Protein AF-A0A831NLT8-F1 (afdb_monomer_lite)

Foldseek 3Di:
DDPPCPVDDFPLNVLLVVLVVVDADAADPDPDAPDDVRCCVRPPVLLCPLVVQVVQQVVQVVVLVPDLLHEAEDEDPDDDPPVVLVLQLAQAWDADPSRHIYGYFHQQQCVSVSSCSNVNHHDHSVSNSSQVVQQARLGAGDGDPVSCVVHSHRHDPSSDGQNHPVRDGDDDPDDPQACDPHGHRVCVVDPDPDSDD

Secondary structure (DSSP, 8-state):
------S---HHHHHHHHHHHH--------S--SSHHHHIIIIIGGGGS-HHHHHHHHHHHHHHTT-TT-EEEEE------GGGGGGG-BT--EE-TTS-EEEEE-GGGGHHHHHHHHTT----HHHHHHHHHSTT--------TTHHHH-SS---GGG---SSTT------SS-TTSSBTTTB-HHHHSPPP----

pLDDT: mean 78.09, std 14.2, range [30.17, 98.12]

Structure (mmCIF, N/CA/C/O backbone):
data_AF-A0A831NLT8-F1
#
_entry.id   AF-A0A831NLT8-F1
#
loop_
_atom_site.group_PDB
_atom_site.id
_atom_site.type_symbol
_atom_site.label_atom_id
_atom_site.label_alt_id
_atom_site.label_comp_id
_atom_site.label_asym_id
_atom_site.label_entity_id
_atom_site.label_seq_id
_atom_site.pdbx_PDB_ins_code
_atom_site.Cartn_x
_atom_site.Cartn_y
_atom_site.Cartn_z
_atom_site.occupancy
_atom_site.B_iso_or_equiv
_atom_site.auth_seq_id
_atom_site.auth_comp_id
_atom_site.auth_asym_id
_atom_site.auth_atom_id
_atom_site.pdbx_PDB_model_num
ATOM 1 N N . MET A 1 1 ? 3.413 28.463 3.286 1.00 38.12 1 MET A N 1
ATOM 2 C CA . MET A 1 1 ? 2.193 27.628 3.176 1.00 38.12 1 MET A CA 1
ATOM 3 C C . MET A 1 1 ? 1.822 27.180 4.578 1.00 38.12 1 MET A C 1
ATOM 5 O O . MET A 1 1 ? 2.697 26.686 5.273 1.00 38.12 1 MET A O 1
ATOM 9 N N . LYS A 1 2 ? 0.597 27.465 5.040 1.00 30.17 2 LYS A N 1
ATOM 10 C CA . LYS A 1 2 ? 0.184 27.202 6.427 1.00 30.17 2 LYS A CA 1
ATOM 11 C C . LYS A 1 2 ? 0.236 25.697 6.700 1.00 30.17 2 LYS A C 1
ATOM 13 O O . LYS A 1 2 ? -0.477 24.942 6.043 1.00 30.17 2 LYS A O 1
ATOM 18 N N . ASN A 1 3 ? 1.083 25.305 7.651 1.00 37.00 3 ASN A N 1
ATOM 19 C CA . ASN A 1 3 ? 1.134 23.973 8.239 1.00 37.00 3 ASN A CA 1
ATOM 20 C C . ASN A 1 3 ? -0.270 23.616 8.731 1.00 37.00 3 ASN A C 1
ATOM 22 O O . ASN A 1 3 ? -0.701 24.073 9.788 1.00 37.00 3 ASN A O 1
ATOM 26 N N . GLN A 1 4 ? -1.009 22.834 7.945 1.00 40.28 4 GLN A N 1
ATOM 27 C CA . GLN A 1 4 ? -2.134 22.097 8.494 1.00 40.28 4 GLN A CA 1
ATOM 28 C C . GLN A 1 4 ? -1.512 21.105 9.465 1.00 40.28 4 GLN A C 1
ATOM 30 O O . GLN A 1 4 ? -0.822 20.179 9.044 1.00 40.28 4 GLN A O 1
ATOM 35 N N . HIS A 1 5 ? -1.677 21.379 10.757 1.00 39.88 5 HIS A N 1
ATOM 36 C CA . HIS A 1 5 ? -1.279 20.492 11.835 1.00 39.88 5 HIS A CA 1
ATOM 37 C C . HIS A 1 5 ? -1.992 19.160 11.588 1.00 39.88 5 HIS A C 1
ATOM 39 O O . HIS A 1 5 ? -3.195 19.034 11.810 1.00 39.88 5 HIS A O 1
ATOM 45 N N . ILE A 1 6 ? -1.272 18.195 11.020 1.00 48.38 6 ILE A N 1
ATOM 46 C CA . ILE A 1 6 ? -1.723 16.812 10.977 1.00 48.38 6 ILE A CA 1
ATOM 47 C C . ILE A 1 6 ? -1.624 16.363 12.440 1.00 48.38 6 ILE A C 1
ATOM 49 O O . ILE A 1 6 ? -0.511 16.345 12.964 1.00 48.38 6 ILE A O 1
ATOM 53 N N . PRO A 1 7 ? -2.741 16.115 13.148 1.00 49.31 7 PRO A N 1
ATOM 54 C CA . PRO A 1 7 ? -2.708 16.006 14.607 1.00 49.31 7 PRO A CA 1
ATOM 55 C C . PRO A 1 7 ? -1.957 14.760 15.104 1.00 49.31 7 PRO A C 1
ATOM 57 O O . PRO A 1 7 ? -1.556 14.727 16.259 1.00 49.31 7 PRO A O 1
ATOM 60 N N . TYR A 1 8 ? -1.739 13.767 14.232 1.00 56.06 8 TYR A N 1
ATOM 61 C CA . TYR A 1 8 ? -1.002 12.534 14.514 1.00 56.06 8 TYR A CA 1
ATOM 62 C C . TYR A 1 8 ? -0.254 12.091 13.250 1.00 56.06 8 TYR A C 1
ATOM 64 O O . TYR A 1 8 ? -0.889 11.782 12.241 1.00 56.06 8 TYR A O 1
ATOM 72 N N . SER A 1 9 ? 1.080 12.100 13.263 1.00 68.06 9 SER A N 1
ATOM 73 C CA . SER A 1 9 ? 1.884 11.494 12.193 1.00 68.06 9 SER A CA 1
ATOM 74 C C . SER A 1 9 ? 2.311 10.104 12.643 1.00 68.06 9 SER A C 1
ATOM 76 O O . SER A 1 9 ? 2.836 9.983 13.743 1.00 68.06 9 SER A O 1
ATOM 78 N N . SER A 1 10 ? 2.066 9.071 11.833 1.00 85.44 10 SER A N 1
ATOM 79 C CA . SER A 1 10 ? 2.685 7.763 12.052 1.00 85.44 10 SER A CA 1
ATOM 80 C C . SER A 1 10 ? 4.089 7.716 11.458 1.00 85.44 10 SER A C 1
ATOM 82 O O . SER A 1 10 ? 4.398 8.455 10.518 1.00 85.44 10 SER A O 1
ATOM 84 N N . ALA A 1 11 ? 4.912 6.770 11.917 1.00 90.19 11 ALA A N 1
ATOM 85 C CA . ALA A 1 11 ? 6.243 6.540 11.350 1.00 90.19 11 ALA A CA 1
ATOM 86 C C . ALA A 1 11 ? 6.205 6.368 9.816 1.00 90.19 11 ALA A C 1
ATOM 88 O O . ALA A 1 11 ? 7.050 6.895 9.093 1.00 90.19 11 ALA A O 1
ATOM 89 N N . ILE A 1 12 ? 5.180 5.686 9.295 1.00 91.00 12 ILE A N 1
ATOM 90 C CA . ILE A 1 12 ? 4.975 5.500 7.850 1.00 91.00 12 ILE A CA 1
ATOM 91 C C . ILE A 1 12 ? 4.687 6.832 7.140 1.00 91.00 12 ILE A C 1
ATOM 93 O O . ILE A 1 12 ? 5.238 7.075 6.063 1.00 91.00 12 ILE A O 1
ATOM 97 N N . ASN A 1 13 ? 3.868 7.712 7.730 1.00 88.12 13 ASN A N 1
ATOM 98 C CA . ASN A 1 13 ? 3.625 9.045 7.169 1.00 88.12 13 ASN A CA 1
ATOM 99 C C . ASN A 1 13 ? 4.940 9.832 7.067 1.00 88.12 13 ASN A C 1
ATOM 101 O O . ASN A 1 13 ? 5.224 10.408 6.015 1.00 88.12 13 ASN A O 1
ATOM 105 N N . ASP A 1 14 ? 5.763 9.808 8.116 1.00 87.94 14 ASP A N 1
ATOM 106 C CA . ASP A 1 14 ? 7.047 10.515 8.149 1.00 87.94 14 ASP A CA 1
ATOM 107 C C . ASP A 1 14 ? 8.016 10.001 7.078 1.00 87.94 14 ASP A C 1
ATOM 109 O O . ASP A 1 14 ? 8.629 10.797 6.361 1.00 87.94 14 ASP A O 1
ATOM 113 N N . MET A 1 15 ? 8.107 8.678 6.896 1.00 90.00 15 MET A N 1
ATOM 114 C CA . MET A 1 15 ? 8.920 8.081 5.830 1.00 90.00 15 MET A CA 1
ATOM 115 C C . MET A 1 15 ? 8.438 8.503 4.438 1.00 90.00 15 MET A C 1
ATOM 117 O O . MET A 1 15 ? 9.252 8.827 3.572 1.00 90.00 15 MET A O 1
ATOM 121 N N . ILE A 1 16 ? 7.122 8.532 4.213 1.00 86.88 16 ILE A N 1
ATOM 122 C CA . ILE A 1 16 ? 6.543 8.982 2.944 1.00 86.88 16 ILE A CA 1
ATOM 123 C C . ILE A 1 16 ? 6.876 10.457 2.690 1.00 86.88 16 ILE A C 1
ATOM 125 O O . ILE A 1 16 ? 7.271 10.820 1.579 1.00 86.88 16 ILE A O 1
ATOM 129 N N . PHE A 1 17 ? 6.757 11.318 3.701 1.00 85.56 17 PHE A N 1
ATOM 130 C CA . PHE A 1 17 ? 7.105 12.731 3.562 1.00 85.56 17 PHE A CA 1
ATOM 131 C C . PHE A 1 17 ? 8.604 12.945 3.305 1.00 85.56 17 PHE A C 1
ATOM 133 O O . PHE A 1 17 ? 8.947 13.791 2.477 1.00 85.56 17 PHE A O 1
ATOM 140 N N . ASP A 1 18 ? 9.488 12.176 3.951 1.00 86.44 18 ASP A N 1
ATOM 141 C CA . ASP A 1 18 ? 10.936 12.175 3.680 1.00 86.44 18 ASP A CA 1
ATOM 142 C C . ASP A 1 18 ? 11.226 11.837 2.210 1.00 86.44 18 ASP A C 1
ATOM 144 O O . ASP A 1 18 ? 11.939 12.575 1.528 1.00 86.44 18 ASP A O 1
ATOM 148 N N . ILE A 1 19 ? 10.599 10.781 1.683 1.00 84.62 19 ILE A N 1
ATOM 149 C CA . ILE A 1 19 ? 10.727 10.388 0.272 1.00 84.62 19 ILE A CA 1
ATOM 150 C C . ILE A 1 19 ? 10.297 11.525 -0.656 1.00 84.62 19 ILE A C 1
ATOM 152 O O . ILE A 1 19 ? 11.022 11.882 -1.583 1.00 84.62 19 ILE A O 1
ATOM 156 N N . LYS A 1 20 ? 9.146 12.152 -0.390 1.00 80.94 20 LYS A N 1
ATOM 157 C CA . LYS A 1 20 ? 8.650 13.252 -1.228 1.00 80.94 20 LYS A CA 1
ATOM 158 C C . LYS A 1 20 ? 9.576 14.469 -1.228 1.00 80.94 20 LYS A C 1
ATOM 160 O O . LYS A 1 20 ? 9.676 15.129 -2.258 1.00 80.94 20 LYS A O 1
ATOM 165 N N . LYS A 1 21 ? 10.259 14.762 -0.114 1.00 83.25 21 LYS A N 1
ATOM 166 C CA . LYS A 1 21 ? 11.251 15.851 -0.037 1.00 83.25 21 LYS A CA 1
ATOM 167 C C . LYS A 1 21 ? 12.497 15.571 -0.881 1.00 83.25 21 LYS A C 1
ATOM 169 O O . LYS A 1 21 ? 13.081 16.511 -1.406 1.00 83.25 21 LYS A O 1
ATOM 174 N N . LYS A 1 22 ? 12.897 14.304 -1.011 1.00 76.12 22 LYS A N 1
ATOM 175 C CA . LYS A 1 22 ? 14.104 13.886 -1.745 1.00 76.12 22 LYS A CA 1
ATOM 176 C C . LYS A 1 22 ? 13.937 13.861 -3.269 1.00 76.12 22 LYS A C 1
ATOM 178 O O . LYS A 1 22 ? 14.939 13.781 -3.971 1.00 76.12 22 LYS A O 1
ATOM 183 N N . GLY A 1 23 ? 12.710 13.976 -3.781 1.00 65.94 23 GLY A N 1
ATOM 184 C CA . GLY A 1 23 ? 12.420 13.895 -5.217 1.00 65.94 23 GLY A CA 1
ATOM 185 C C . GLY A 1 23 ? 12.197 12.459 -5.703 1.00 65.94 23 GLY A C 1
ATOM 186 O O . GLY A 1 23 ? 12.384 11.513 -4.947 1.00 65.94 23 GLY A O 1
ATOM 187 N N . VAL A 1 24 ? 11.720 12.321 -6.944 1.00 64.31 24 VAL A N 1
ATOM 188 C CA . VAL A 1 24 ? 11.167 11.095 -7.558 1.00 64.31 24 VAL A CA 1
ATOM 189 C C . VAL A 1 24 ? 12.222 9.988 -7.734 1.00 64.31 24 VAL A C 1
ATOM 191 O O . VAL A 1 24 ? 13.405 10.262 -7.924 1.00 64.31 24 VAL A O 1
ATOM 194 N N . VAL A 1 25 ? 11.789 8.721 -7.686 1.00 63.31 25 VAL A N 1
ATOM 195 C CA . VAL A 1 25 ? 12.626 7.550 -8.002 1.00 63.31 25 VAL A CA 1
ATOM 196 C C . VAL A 1 25 ? 13.064 7.644 -9.469 1.00 63.31 25 VAL A C 1
ATOM 198 O O . VAL A 1 25 ? 12.244 7.631 -10.375 1.00 63.31 25 VAL A O 1
ATOM 201 N N . SER A 1 26 ? 14.357 7.709 -9.745 1.00 60.56 26 SER A N 1
ATOM 202 C CA . SER A 1 26 ? 14.895 8.011 -11.082 1.00 60.56 26 SER A CA 1
ATOM 20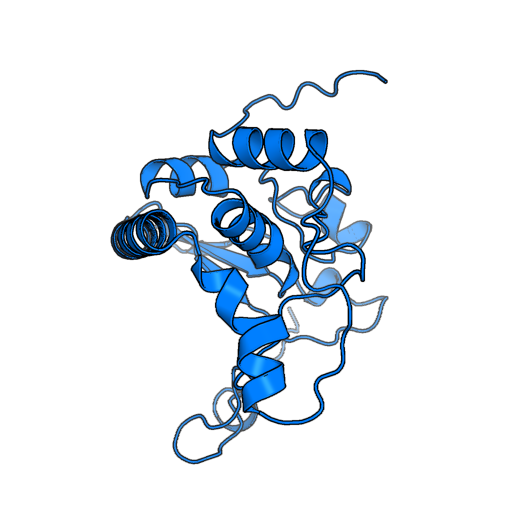3 C C . SER A 1 26 ? 14.878 6.843 -12.091 1.00 60.56 26 SER A C 1
ATOM 205 O O . SER A 1 26 ? 15.507 6.923 -13.151 1.00 60.56 26 SER A O 1
ATOM 207 N N . PHE A 1 27 ? 14.170 5.746 -11.792 1.00 66.31 27 PHE A N 1
ATOM 208 C CA . PHE A 1 27 ? 14.154 4.527 -12.607 1.00 66.31 27 PHE A CA 1
ATOM 209 C C . PHE A 1 27 ? 12.771 3.862 -12.640 1.00 66.31 27 PHE A C 1
ATOM 211 O O . PHE A 1 27 ? 12.067 3.877 -11.631 1.00 66.31 27 PHE A O 1
ATOM 218 N N . PRO A 1 28 ? 12.384 3.226 -13.762 1.00 66.31 28 PRO A N 1
ATOM 219 C CA . PRO A 1 28 ? 13.076 3.138 -15.056 1.00 66.31 28 PRO A CA 1
ATOM 220 C C . PRO A 1 28 ? 12.850 4.381 -15.941 1.00 66.31 28 PRO A C 1
ATOM 222 O O . PRO A 1 28 ? 11.814 5.036 -15.865 1.00 66.31 28 PRO A O 1
ATOM 225 N N . LYS A 1 29 ? 13.817 4.693 -16.817 1.00 65.06 29 LYS A N 1
ATOM 226 C CA . LYS A 1 29 ? 13.779 5.883 -17.695 1.00 65.06 29 LYS A CA 1
ATOM 227 C C . LYS A 1 29 ? 12.932 5.714 -18.968 1.00 65.06 29 LYS A C 1
ATOM 229 O O . LYS A 1 29 ? 12.603 6.714 -19.598 1.00 65.06 29 LYS A O 1
ATOM 234 N N . LYS A 1 30 ? 12.617 4.479 -19.388 1.00 69.25 30 LYS A N 1
ATOM 235 C CA . LYS A 1 30 ? 11.855 4.173 -20.618 1.00 69.25 30 LYS A CA 1
ATOM 236 C C . LYS A 1 30 ? 10.922 2.980 -20.429 1.00 69.25 30 LYS A C 1
ATOM 238 O O . LYS A 1 30 ? 11.312 1.998 -19.813 1.00 69.25 30 LYS A O 1
ATOM 243 N N . GLY A 1 31 ? 9.703 3.091 -20.971 1.00 69.56 31 GLY A N 1
ATOM 244 C CA . GLY A 1 31 ? 8.580 2.133 -20.858 1.00 69.56 31 GLY A CA 1
ATOM 245 C C . GLY A 1 31 ? 8.569 0.998 -21.847 1.00 69.56 31 GLY A C 1
ATOM 246 O O . GLY A 1 31 ? 7.529 0.384 -22.059 1.00 69.56 31 GLY A O 1
ATOM 247 N N . LEU A 1 32 ? 9.709 0.751 -22.469 1.00 72.94 32 LEU A N 1
ATOM 248 C CA . LEU A 1 32 ? 9.839 -0.160 -23.582 1.00 72.94 32 LEU A CA 1
ATOM 249 C C . LEU A 1 32 ? 11.027 -1.071 -23.313 1.00 72.94 32 LEU A C 1
ATOM 251 O O . LEU A 1 32 ? 12.058 -0.607 -22.831 1.00 72.94 32 LEU A O 1
ATOM 255 N N . ALA A 1 33 ? 10.862 -2.343 -23.647 1.00 83.00 33 ALA A N 1
ATOM 256 C CA . ALA A 1 33 ? 11.941 -3.309 -23.687 1.00 83.00 33 ALA A CA 1
ATOM 257 C C . ALA A 1 33 ? 11.826 -4.116 -24.978 1.00 83.00 33 ALA A C 1
ATOM 259 O O . ALA A 1 33 ? 10.720 -4.403 -25.438 1.00 83.00 33 ALA A O 1
ATOM 260 N N . GLU A 1 34 ? 12.965 -4.474 -25.555 1.00 89.50 34 GLU A N 1
ATOM 261 C CA . GLU A 1 34 ? 13.033 -5.160 -26.851 1.00 89.50 34 GLU A CA 1
ATOM 262 C C . GLU A 1 34 ? 12.656 -6.642 -26.741 1.00 89.50 34 GLU A C 1
ATOM 264 O O . GLU A 1 34 ? 12.164 -7.250 -27.689 1.00 89.50 34 GLU A O 1
ATOM 269 N N . ASN A 1 35 ? 12.891 -7.240 -25.572 1.00 87.06 35 ASN A N 1
ATOM 270 C CA . ASN A 1 35 ? 12.625 -8.645 -25.287 1.00 87.06 35 ASN A CA 1
ATOM 271 C C . ASN A 1 35 ? 12.472 -8.883 -23.772 1.00 87.06 35 ASN A C 1
ATOM 273 O O . ASN A 1 35 ? 12.597 -7.967 -22.960 1.00 87.06 35 ASN A O 1
ATOM 277 N N . ALA A 1 36 ? 12.200 -10.129 -23.373 1.00 86.69 36 ALA A N 1
ATOM 278 C CA . ALA A 1 36 ? 11.969 -10.482 -21.971 1.00 86.69 36 ALA A CA 1
ATOM 279 C C . ALA A 1 36 ? 13.196 -10.253 -21.066 1.00 86.69 36 ALA A C 1
ATOM 281 O O . ALA A 1 36 ? 13.045 -9.784 -19.938 1.00 86.69 36 ALA A O 1
ATOM 282 N N . THR A 1 37 ? 14.404 -10.558 -21.551 1.00 89.06 37 THR A N 1
ATOM 283 C CA . THR A 1 37 ? 15.657 -10.331 -20.808 1.00 89.06 37 THR A CA 1
ATOM 284 C C . THR A 1 37 ? 15.876 -8.844 -20.572 1.00 89.06 37 THR A C 1
ATOM 286 O O . THR A 1 37 ? 16.211 -8.419 -19.465 1.00 89.06 37 THR A O 1
ATOM 289 N N . ASP A 1 38 ? 15.640 -8.051 -21.609 1.00 87.25 38 ASP A N 1
ATOM 290 C CA . ASP A 1 38 ? 15.729 -6.603 -21.559 1.00 87.25 38 ASP A CA 1
ATOM 291 C C . ASP A 1 38 ? 14.701 -6.010 -20.582 1.00 87.25 38 ASP A C 1
ATOM 293 O O . ASP A 1 38 ? 15.051 -5.243 -19.684 1.00 87.25 38 ASP A O 1
ATOM 297 N N . PHE A 1 39 ? 13.451 -6.480 -20.647 1.00 85.25 39 PHE A N 1
ATOM 298 C CA . PHE A 1 39 ? 12.393 -6.094 -19.713 1.00 85.25 39 PHE A CA 1
ATOM 299 C C . PHE A 1 39 ? 12.767 -6.420 -18.266 1.00 85.25 39 PHE A C 1
ATOM 301 O O . PHE A 1 39 ? 12.617 -5.582 -17.374 1.00 85.25 39 PHE A O 1
ATOM 308 N N . PHE A 1 40 ? 13.301 -7.617 -18.015 1.00 85.81 40 PHE A N 1
ATOM 309 C CA . PHE A 1 40 ? 13.750 -7.992 -16.681 1.00 85.81 40 PHE A CA 1
ATOM 310 C C . PHE A 1 40 ? 14.849 -7.053 -16.175 1.00 85.81 40 PHE A C 1
ATOM 312 O O . PHE A 1 40 ? 14.735 -6.515 -15.074 1.00 85.81 40 PHE A O 1
ATOM 319 N N . ASN A 1 41 ? 15.892 -6.820 -16.972 1.00 85.62 41 ASN A N 1
ATOM 320 C CA . ASN A 1 41 ? 17.035 -6.013 -16.555 1.00 85.62 41 ASN A CA 1
ATOM 321 C C . ASN A 1 41 ? 16.673 -4.537 -16.353 1.00 85.62 41 ASN A C 1
ATOM 323 O O . ASN A 1 41 ? 17.085 -3.952 -15.350 1.00 85.62 41 ASN A O 1
ATOM 327 N N . GLN A 1 42 ? 15.890 -3.951 -17.260 1.00 81.31 42 GLN A N 1
ATOM 328 C CA . GLN A 1 42 ? 15.542 -2.533 -17.205 1.00 81.31 42 GLN A CA 1
ATOM 329 C C . GLN A 1 42 ? 14.415 -2.231 -16.211 1.00 81.31 42 GLN A C 1
ATOM 331 O O . GLN A 1 42 ? 14.452 -1.201 -15.540 1.00 81.31 42 GLN A O 1
ATOM 336 N N . ILE A 1 43 ? 13.405 -3.103 -16.105 1.00 80.56 43 ILE A N 1
ATOM 337 C CA . ILE A 1 43 ? 12.151 -2.787 -15.403 1.00 80.56 43 ILE A CA 1
ATOM 338 C C . ILE A 1 43 ? 12.012 -3.535 -14.081 1.00 80.56 43 ILE A C 1
ATOM 340 O O . ILE A 1 43 ? 11.522 -2.962 -13.108 1.00 80.56 43 ILE A O 1
ATOM 344 N N . ILE A 1 44 ? 12.414 -4.805 -14.028 1.00 83.50 44 ILE A N 1
ATOM 345 C CA . ILE A 1 44 ? 12.150 -5.678 -12.876 1.00 83.50 44 ILE A CA 1
ATOM 346 C C . ILE A 1 44 ? 13.311 -5.640 -11.882 1.00 83.50 44 ILE A C 1
ATOM 348 O O . ILE A 1 44 ? 13.096 -5.401 -10.697 1.00 83.50 44 ILE A O 1
ATOM 352 N N . LYS A 1 45 ? 14.542 -5.870 -12.348 1.00 86.38 45 LYS A N 1
ATOM 353 C CA . LYS A 1 45 ? 15.714 -6.176 -11.514 1.00 86.38 45 LYS A CA 1
ATOM 354 C C . LYS A 1 45 ? 15.979 -5.126 -10.436 1.00 86.38 45 LYS A C 1
ATOM 356 O O . LYS A 1 45 ? 16.150 -5.478 -9.271 1.00 86.38 45 LYS A O 1
ATOM 361 N N . TRP A 1 46 ? 15.970 -3.846 -10.804 1.00 84.75 46 TRP A N 1
ATOM 362 C CA . TRP A 1 46 ? 16.253 -2.744 -9.877 1.00 84.75 46 TRP A CA 1
ATOM 363 C C . TRP A 1 46 ? 15.225 -2.651 -8.738 1.00 84.75 46 TRP A C 1
ATOM 365 O O . TRP A 1 46 ? 15.580 -2.297 -7.616 1.00 84.75 46 TRP A O 1
ATOM 375 N N . GLN A 1 47 ? 13.971 -3.070 -8.967 1.00 84.31 47 GLN A N 1
ATOM 376 C CA . GLN A 1 47 ? 12.946 -3.086 -7.922 1.00 84.31 47 GLN A CA 1
ATOM 377 C C . GLN A 1 47 ? 13.289 -4.056 -6.784 1.00 84.31 47 GLN A C 1
ATOM 379 O O . GLN A 1 47 ? 12.647 -3.999 -5.742 1.00 84.31 47 GLN A O 1
ATOM 384 N N . PHE A 1 48 ? 14.253 -4.963 -6.956 1.00 88.31 48 PHE A N 1
ATOM 385 C CA . PHE A 1 48 ? 14.671 -5.931 -5.938 1.00 88.31 48 PHE A CA 1
ATOM 386 C C . PHE A 1 48 ? 16.041 -5.612 -5.320 1.00 88.31 48 PHE A C 1
ATOM 388 O O . PHE A 1 48 ? 16.588 -6.451 -4.607 1.00 88.31 48 PHE A O 1
ATOM 395 N N . GLN A 1 49 ? 16.587 -4.408 -5.546 1.00 88.38 49 GLN A N 1
ATOM 396 C CA . GLN A 1 49 ? 17.908 -4.021 -5.032 1.00 88.38 49 GLN A CA 1
ATOM 397 C C . GLN A 1 49 ? 17.980 -4.001 -3.490 1.00 88.38 49 GLN A C 1
ATOM 399 O O . GLN A 1 49 ? 18.990 -4.394 -2.913 1.00 88.38 49 GLN A O 1
ATOM 404 N N . HIS A 1 50 ? 16.886 -3.640 -2.811 1.00 92.38 50 HIS A N 1
ATOM 405 C CA . HIS A 1 50 ? 16.799 -3.562 -1.346 1.00 92.38 50 HIS A CA 1
ATOM 406 C C . HIS A 1 50 ? 16.283 -4.870 -0.724 1.00 92.38 50 HIS A C 1
ATOM 408 O O . HIS A 1 50 ? 15.240 -4.905 -0.067 1.00 92.38 50 HIS A O 1
ATOM 414 N N . LYS A 1 51 ? 16.987 -5.985 -0.964 1.00 95.06 51 LYS A N 1
ATOM 415 C CA . LYS A 1 51 ? 16.529 -7.337 -0.580 1.00 95.06 51 LYS A CA 1
ATOM 416 C C . LYS A 1 51 ? 16.202 -7.471 0.914 1.00 95.06 51 LYS A C 1
ATOM 418 O O . LYS A 1 51 ? 15.154 -8.024 1.242 1.00 95.06 51 LYS A O 1
ATOM 423 N N . ALA A 1 52 ? 17.058 -6.956 1.798 1.00 95.94 52 ALA A N 1
ATOM 424 C CA . ALA A 1 52 ? 16.853 -7.045 3.246 1.00 95.94 52 ALA A CA 1
ATOM 425 C C . ALA A 1 52 ? 15.576 -6.308 3.689 1.00 95.94 52 ALA A C 1
ATOM 427 O O . ALA A 1 52 ? 14.746 -6.878 4.396 1.00 95.94 52 ALA A O 1
ATOM 428 N N . THR A 1 53 ? 15.360 -5.090 3.186 1.00 95.50 53 THR A N 1
ATOM 429 C CA . THR A 1 53 ? 14.142 -4.306 3.438 1.00 95.50 53 THR A CA 1
ATOM 430 C C . THR A 1 53 ? 12.892 -5.000 2.909 1.00 95.50 53 THR A C 1
ATOM 432 O O . THR A 1 53 ? 11.881 -5.055 3.602 1.00 95.50 53 THR A O 1
ATOM 435 N N . ILE A 1 54 ? 12.953 -5.612 1.721 1.00 95.00 54 ILE A N 1
ATOM 436 C CA . ILE A 1 54 ? 11.835 -6.399 1.174 1.00 95.00 54 ILE A CA 1
ATOM 437 C C . ILE A 1 54 ? 11.479 -7.567 2.101 1.00 95.00 54 ILE A C 1
ATOM 439 O O . ILE A 1 54 ? 10.301 -7.803 2.369 1.00 95.00 54 ILE A O 1
ATOM 443 N N . GLN A 1 55 ? 12.481 -8.294 2.600 1.00 97.06 55 GLN A N 1
ATOM 444 C CA . GLN A 1 55 ? 12.271 -9.411 3.525 1.00 97.06 55 GLN A CA 1
ATOM 445 C C . GLN A 1 55 ? 11.687 -8.942 4.863 1.00 97.06 55 GLN A C 1
ATOM 447 O O . GLN A 1 55 ? 10.778 -9.583 5.392 1.00 97.06 55 GLN A O 1
ATOM 452 N N . ALA A 1 56 ? 12.163 -7.812 5.387 1.00 97.06 56 ALA A N 1
ATOM 453 C CA . ALA A 1 56 ? 11.662 -7.234 6.628 1.00 97.06 56 ALA A CA 1
ATOM 454 C C . ALA A 1 56 ? 10.207 -6.747 6.492 1.00 97.06 56 ALA A C 1
ATOM 456 O O . ALA A 1 56 ? 9.368 -7.104 7.318 1.00 97.06 56 ALA A O 1
ATOM 457 N N . ILE A 1 57 ? 9.871 -6.055 5.396 1.00 96.19 57 ILE A N 1
ATOM 458 C CA . ILE A 1 57 ? 8.490 -5.675 5.059 1.00 96.19 57 ILE A CA 1
ATOM 459 C C . ILE A 1 57 ? 7.596 -6.915 4.948 1.00 96.19 57 ILE A C 1
ATOM 461 O O . ILE A 1 57 ? 6.494 -6.939 5.490 1.00 96.19 57 ILE A O 1
ATOM 465 N N . HIS A 1 58 ? 8.060 -7.963 4.264 1.00 96.50 58 HIS A N 1
ATOM 466 C CA . HIS A 1 58 ? 7.296 -9.201 4.130 1.00 96.50 58 HIS A CA 1
ATOM 467 C C . HIS A 1 58 ? 6.983 -9.827 5.495 1.00 96.50 58 HIS A C 1
ATOM 469 O O . HIS A 1 58 ? 5.834 -10.186 5.754 1.00 96.50 58 HIS A O 1
ATOM 475 N N . LYS A 1 59 ? 7.973 -9.900 6.393 1.00 97.75 59 LYS A N 1
ATOM 476 C CA . LYS A 1 59 ? 7.778 -10.381 7.766 1.00 97.75 59 LYS A CA 1
ATOM 477 C C . LYS A 1 59 ? 6.763 -9.520 8.528 1.00 97.75 59 LYS A C 1
ATOM 479 O O . LYS A 1 59 ? 5.844 -10.072 9.126 1.00 97.75 59 LYS A O 1
ATOM 484 N N . ALA A 1 60 ? 6.878 -8.195 8.441 1.00 97.62 60 ALA A N 1
ATOM 485 C CA . ALA A 1 60 ? 5.944 -7.268 9.075 1.00 97.62 60 ALA A CA 1
ATOM 486 C C . ALA A 1 60 ? 4.501 -7.466 8.585 1.00 97.62 60 ALA A C 1
ATOM 488 O O . ALA A 1 60 ? 3.576 -7.454 9.391 1.00 97.62 60 ALA A O 1
ATOM 489 N N . LEU A 1 61 ? 4.294 -7.714 7.287 1.00 96.31 61 LEU A N 1
ATOM 490 C CA . LEU A 1 61 ? 2.970 -8.016 6.734 1.00 96.31 61 LEU A CA 1
ATOM 491 C C . LEU A 1 61 ? 2.411 -9.345 7.265 1.00 96.31 61 LEU A C 1
ATOM 493 O O . LEU A 1 61 ? 1.237 -9.410 7.622 1.00 96.31 61 LEU A O 1
ATOM 497 N N . LEU A 1 62 ? 3.236 -10.393 7.357 1.00 97.69 62 LEU A N 1
ATOM 498 C CA . LEU A 1 62 ? 2.818 -11.688 7.915 1.00 97.69 62 LEU A CA 1
ATOM 499 C C . LEU A 1 62 ? 2.461 -11.614 9.404 1.00 97.69 62 LEU A C 1
ATOM 501 O O . LEU A 1 62 ? 1.615 -12.372 9.874 1.00 97.69 62 LEU A O 1
ATOM 505 N N . GLU A 1 63 ? 3.116 -10.734 10.153 1.00 98.12 63 GLU A N 1
ATOM 506 C CA . GLU A 1 63 ? 2.771 -10.445 11.546 1.00 98.12 63 GLU A CA 1
ATOM 507 C C . GLU A 1 63 ? 1.496 -9.601 11.631 1.00 98.12 63 GLU A C 1
ATOM 509 O O . GLU A 1 63 ? 0.611 -9.910 12.425 1.00 98.12 63 GLU A O 1
ATOM 514 N N . TYR A 1 64 ? 1.366 -8.590 10.770 1.00 97.31 64 TYR A N 1
ATOM 515 C CA . TYR A 1 64 ? 0.219 -7.688 10.715 1.00 97.31 64 TYR A CA 1
ATOM 516 C C . TYR A 1 64 ? -1.105 -8.424 10.501 1.00 97.31 64 TYR A C 1
ATOM 518 O O . TYR A 1 64 ? -2.051 -8.198 11.247 1.00 97.31 64 TYR A O 1
ATOM 526 N N . VAL A 1 65 ? -1.170 -9.353 9.539 1.00 95.38 65 VAL A N 1
ATOM 527 C CA . VAL A 1 65 ? -2.417 -10.079 9.216 1.00 95.38 65 VAL A CA 1
ATOM 528 C C . VAL A 1 65 ? -2.929 -10.975 10.347 1.00 95.38 65 VAL A C 1
ATOM 530 O O . VAL A 1 65 ? -4.066 -11.429 10.290 1.00 95.38 65 VAL A O 1
ATOM 533 N N . LYS A 1 66 ? -2.103 -11.252 11.361 1.00 95.31 66 LYS A N 1
ATOM 534 C CA . LYS A 1 66 ? -2.483 -12.047 12.538 1.00 95.31 66 LYS A CA 1
ATOM 535 C C . LYS A 1 66 ? -3.038 -11.188 13.670 1.00 95.31 66 LYS A C 1
ATOM 537 O O . LYS A 1 66 ? -3.479 -11.735 14.678 1.00 95.31 66 LYS A O 1
ATOM 542 N N . ARG A 1 67 ? -2.948 -9.861 13.559 1.00 94.12 67 ARG A N 1
ATOM 543 C CA . ARG A 1 67 ? -3.340 -8.967 14.640 1.00 94.12 67 ARG A CA 1
ATOM 544 C C . ARG A 1 67 ? -4.862 -8.790 14.691 1.00 94.12 67 ARG A C 1
ATOM 546 O O . ARG A 1 67 ? -5.473 -8.603 13.642 1.00 94.12 67 ARG A O 1
ATOM 553 N N . PRO A 1 68 ? -5.467 -8.770 15.891 1.00 92.00 68 PRO A N 1
ATOM 554 C CA . PRO A 1 68 ? -6.907 -8.552 16.041 1.00 92.00 68 PRO A CA 1
ATOM 555 C C . PRO A 1 68 ? -7.336 -7.113 15.711 1.00 92.00 68 PRO A C 1
ATOM 557 O O . PRO A 1 68 ? -8.493 -6.873 15.399 1.00 92.00 68 PRO A O 1
ATOM 560 N N . ASP A 1 69 ? -6.408 -6.154 15.757 1.00 93.19 69 ASP A N 1
ATOM 561 C CA . ASP A 1 69 ? -6.622 -4.731 15.462 1.00 93.19 69 ASP A CA 1
A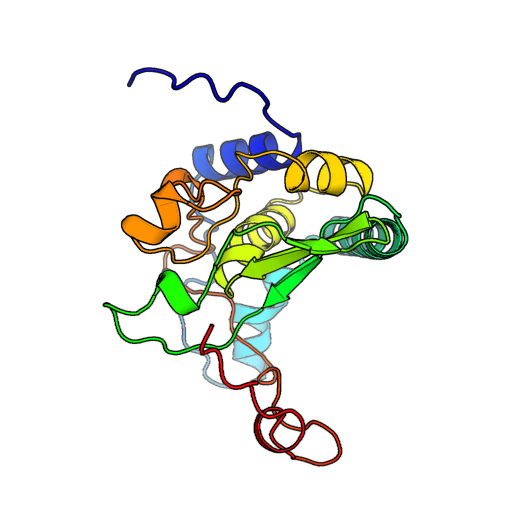TOM 562 C C . ASP A 1 69 ? -6.191 -4.333 14.035 1.00 93.19 69 ASP A C 1
ATOM 564 O O . ASP A 1 69 ? -6.061 -3.143 13.716 1.00 93.19 69 ASP A O 1
ATOM 568 N N . ALA A 1 70 ? -5.958 -5.324 13.168 1.00 95.12 70 ALA A N 1
ATOM 569 C CA . ALA A 1 70 ? -5.636 -5.101 11.768 1.00 95.12 70 ALA A CA 1
ATOM 570 C C . ALA A 1 70 ? -6.838 -4.529 10.999 1.00 95.12 70 ALA A C 1
ATOM 572 O O . ALA A 1 70 ? -7.989 -4.923 11.183 1.00 95.12 70 ALA A O 1
ATOM 573 N N . VAL A 1 71 ? -6.537 -3.618 10.076 1.00 94.62 71 VAL A N 1
ATOM 574 C CA . VAL A 1 71 ? -7.484 -3.062 9.114 1.00 94.62 71 VAL A CA 1
ATOM 575 C C . VAL A 1 71 ? -7.132 -3.586 7.725 1.00 94.62 71 VAL A C 1
ATOM 577 O O . VAL A 1 71 ? -6.063 -3.301 7.184 1.00 94.62 71 VAL A O 1
ATOM 580 N N . PHE A 1 72 ? -8.050 -4.316 7.101 1.00 92.94 72 PHE A N 1
ATOM 581 C CA . PHE A 1 72 ? -7.809 -4.930 5.800 1.00 92.94 72 PHE A CA 1
ATOM 582 C C . PHE A 1 72 ? -8.288 -4.043 4.651 1.00 92.94 72 PHE A C 1
ATOM 584 O O . PHE A 1 72 ? -9.475 -3.743 4.499 1.00 92.94 72 PHE A O 1
ATOM 591 N N . ALA A 1 73 ? -7.343 -3.655 3.797 1.00 89.44 73 ALA A N 1
ATOM 592 C CA . ALA A 1 73 ? -7.634 -2.973 2.547 1.00 89.44 73 ALA A CA 1
ATOM 593 C C . ALA A 1 73 ? -8.129 -3.984 1.502 1.00 89.44 73 ALA A C 1
ATOM 595 O O . ALA A 1 73 ? -7.397 -4.887 1.091 1.00 89.44 73 ALA A O 1
ATOM 596 N N . ILE A 1 74 ? -9.367 -3.820 1.042 1.00 86.75 74 ILE A N 1
ATOM 597 C CA . ILE A 1 74 ? -9.974 -4.657 0.009 1.00 86.75 74 ILE A CA 1
ATOM 598 C C . ILE A 1 74 ? -9.932 -3.900 -1.311 1.00 86.75 74 ILE A C 1
ATOM 600 O O . ILE A 1 74 ? -10.543 -2.842 -1.481 1.00 86.75 74 ILE A O 1
ATOM 604 N N . ARG A 1 75 ? -9.227 -4.459 -2.294 1.00 81.00 75 ARG A N 1
ATOM 605 C CA . ARG A 1 75 ? -9.200 -3.878 -3.633 1.00 81.00 75 ARG A CA 1
ATOM 606 C C . ARG A 1 75 ? -10.568 -4.032 -4.295 1.00 81.00 75 ARG A C 1
ATOM 608 O O . ARG A 1 75 ? -10.992 -5.148 -4.587 1.00 81.00 75 ARG A O 1
ATOM 615 N N . LEU A 1 76 ? -11.203 -2.915 -4.631 1.00 73.69 76 LEU A N 1
ATOM 616 C CA . LEU A 1 76 ? -12.466 -2.906 -5.359 1.00 73.69 76 LEU A CA 1
ATOM 617 C C . LEU A 1 76 ? -12.229 -2.601 -6.842 1.00 73.69 76 LEU A C 1
ATOM 619 O O . LEU A 1 76 ? -11.899 -1.474 -7.219 1.00 73.69 76 LEU A O 1
ATOM 623 N N . TYR A 1 77 ? -12.424 -3.607 -7.699 1.00 61.41 77 TYR A N 1
ATOM 624 C CA . TYR A 1 77 ? -12.503 -3.404 -9.145 1.00 61.41 77 TYR A CA 1
ATOM 625 C C . TYR A 1 77 ? -13.920 -2.949 -9.486 1.00 61.41 77 TYR A C 1
ATOM 627 O O . TYR A 1 77 ? -14.823 -3.769 -9.636 1.00 61.41 77 TYR A O 1
ATOM 635 N N . ALA A 1 78 ? -14.142 -1.641 -9.514 1.00 60.00 78 ALA A N 1
ATOM 636 C CA . ALA A 1 78 ? -15.432 -1.096 -9.901 1.00 60.00 78 ALA A CA 1
ATOM 637 C C . ALA A 1 78 ? -15.251 0.167 -10.746 1.00 60.00 78 ALA A C 1
ATOM 639 O O . ALA A 1 78 ? -14.486 1.075 -10.407 1.00 60.00 78 ALA A O 1
ATOM 640 N N . ASP A 1 79 ? -15.964 0.161 -11.862 1.00 59.53 79 ASP A N 1
ATOM 641 C CA . ASP A 1 79 ? -16.097 1.164 -12.906 1.00 59.53 79 ASP A CA 1
ATOM 642 C C . ASP A 1 79 ? -17.412 1.928 -12.710 1.00 59.53 79 ASP A C 1
ATOM 644 O O . ASP A 1 79 ? -18.256 2.005 -13.596 1.00 59.53 79 ASP A O 1
ATOM 648 N N . ALA A 1 80 ? -17.619 2.496 -11.519 1.00 64.12 80 ALA A N 1
ATOM 649 C CA . ALA A 1 80 ? -18.763 3.379 -11.343 1.00 64.12 80 ALA A CA 1
ATOM 650 C C . ALA A 1 80 ? -18.587 4.618 -12.248 1.00 64.12 80 ALA A C 1
ATOM 652 O O . ALA A 1 80 ? -17.502 5.214 -12.262 1.00 64.12 80 ALA A O 1
ATOM 653 N N . PRO A 1 81 ? -19.619 5.039 -13.001 1.00 62.22 81 PRO A N 1
ATOM 654 C CA . PRO A 1 81 ? -19.591 6.296 -13.741 1.00 62.22 81 PRO A CA 1
ATOM 655 C C . PRO A 1 81 ? -19.305 7.474 -12.807 1.00 62.22 81 PRO A C 1
ATOM 657 O O . PRO A 1 81 ? -19.700 7.438 -11.647 1.00 62.22 81 PRO A O 1
ATOM 660 N N . GLY A 1 82 ? -18.713 8.561 -13.322 1.00 61.66 82 GLY A N 1
ATOM 661 C CA . GLY A 1 82 ? -18.325 9.776 -12.571 1.00 61.66 82 GLY A CA 1
ATOM 662 C C . GLY A 1 82 ? -19.313 10.264 -11.499 1.00 61.66 82 GLY A C 1
ATOM 663 O O . GLY A 1 82 ? -18.898 10.727 -10.444 1.00 61.66 82 GLY A O 1
ATOM 664 N N . LYS A 1 83 ? -20.618 10.135 -11.761 1.00 63.62 83 LYS A N 1
ATOM 665 C CA . LYS A 1 83 ? -21.710 10.591 -10.882 1.00 63.62 83 LYS A CA 1
ATOM 666 C C . LYS A 1 83 ? -22.156 9.568 -9.827 1.00 63.62 83 LYS A C 1
ATOM 668 O O . LYS A 1 83 ? -22.965 9.901 -8.975 1.00 63.62 83 LYS A O 1
ATOM 673 N N . GLN A 1 84 ? -21.662 8.337 -9.905 1.00 68.81 84 GLN A N 1
ATOM 674 C CA . GLN A 1 84 ? -21.982 7.218 -9.017 1.00 68.81 84 GLN A CA 1
ATOM 675 C C . GLN A 1 84 ? -20.748 6.719 -8.258 1.00 68.81 84 GLN A C 1
ATOM 677 O O . GLN A 1 84 ? -20.775 5.631 -7.689 1.00 68.81 84 GLN A O 1
ATOM 682 N N . TYR A 1 85 ? -19.656 7.491 -8.248 1.00 64.31 85 TYR A N 1
ATOM 683 C CA . TYR A 1 85 ? -18.433 7.113 -7.538 1.00 64.31 85 TYR A CA 1
ATOM 684 C C . TYR A 1 85 ? -18.696 6.850 -6.048 1.00 64.31 85 TYR A C 1
ATOM 686 O O . TYR A 1 85 ? -18.099 5.928 -5.517 1.00 64.31 85 TYR A O 1
ATOM 694 N N . PHE A 1 86 ? -19.691 7.495 -5.426 1.00 64.69 86 PHE A N 1
ATOM 695 C CA . PHE A 1 86 ? -20.167 7.163 -4.075 1.00 64.69 86 PHE A CA 1
ATOM 696 C C . PHE A 1 86 ? -20.538 5.684 -3.844 1.00 64.69 86 PHE A C 1
ATOM 698 O O . PHE A 1 86 ? -20.425 5.196 -2.721 1.00 64.69 86 PHE A O 1
ATOM 705 N N . LEU A 1 87 ? -20.914 4.932 -4.887 1.00 70.62 87 LEU A N 1
ATOM 706 C CA . LEU A 1 87 ? -21.166 3.483 -4.811 1.00 70.62 87 LEU A CA 1
ATOM 707 C C . LEU A 1 87 ? -19.883 2.649 -4.655 1.00 70.62 87 LEU A C 1
ATOM 709 O O . LEU A 1 87 ? -19.945 1.432 -4.441 1.00 70.62 87 LEU A O 1
ATOM 713 N N . LEU A 1 88 ? -18.712 3.270 -4.809 1.00 74.12 88 LEU A N 1
ATOM 714 C CA . LEU A 1 88 ? -17.414 2.635 -4.611 1.00 74.12 88 LEU A CA 1
ATOM 715 C C . LEU A 1 88 ? -17.030 2.590 -3.132 1.00 74.12 88 LEU A C 1
ATOM 717 O O . LEU A 1 88 ? -16.240 1.720 -2.762 1.00 74.12 88 LEU A O 1
ATOM 721 N N . ARG A 1 89 ? -17.588 3.493 -2.309 1.00 77.44 89 ARG A N 1
ATOM 722 C CA . ARG A 1 89 ? -17.381 3.577 -0.855 1.00 77.44 89 ARG A CA 1
ATOM 723 C C . ARG A 1 89 ? -15.899 3.468 -0.483 1.00 77.44 89 ARG A C 1
ATOM 725 O O . ARG A 1 89 ? -15.518 2.771 0.460 1.00 77.44 89 ARG A O 1
ATOM 732 N N . ARG A 1 90 ? -15.030 4.143 -1.242 1.00 81.38 90 ARG A N 1
ATOM 733 C CA . ARG A 1 90 ? -13.575 4.057 -1.036 1.00 81.38 90 ARG A CA 1
ATOM 734 C C . ARG A 1 90 ? -13.152 4.861 0.181 1.00 81.38 90 ARG A C 1
ATOM 736 O O . ARG A 1 90 ? -13.544 6.011 0.345 1.00 81.38 90 ARG A O 1
ATOM 743 N N . GLY A 1 91 ? -12.327 4.261 1.032 1.00 82.06 91 GLY A N 1
ATOM 744 C CA . GLY A 1 91 ? -11.886 4.897 2.274 1.00 82.06 91 GLY A CA 1
ATOM 745 C C . GLY A 1 91 ? -12.944 4.956 3.383 1.00 82.06 91 GLY A C 1
ATOM 746 O O . GLY A 1 91 ? -12.723 5.616 4.399 1.00 82.06 91 GLY A O 1
ATOM 747 N N . PHE A 1 92 ? -14.082 4.282 3.207 1.00 88.06 92 PHE A N 1
ATOM 748 C CA . PHE A 1 92 ? -15.077 4.088 4.257 1.00 88.06 92 PHE A CA 1
ATOM 749 C C . PHE A 1 92 ? -14.633 2.893 5.097 1.00 88.06 92 PHE A C 1
ATOM 751 O O . PHE A 1 92 ? -14.528 1.783 4.580 1.00 88.06 92 PHE A O 1
ATOM 758 N N . LEU A 1 93 ? -14.334 3.142 6.370 1.00 90.31 93 LEU A N 1
ATOM 759 C CA . LEU A 1 93 ? -13.975 2.096 7.317 1.00 90.31 93 LEU A CA 1
ATOM 760 C C . LEU A 1 93 ? -15.254 1.386 7.770 1.00 90.31 93 LEU A C 1
ATOM 762 O O . LEU A 1 93 ? -16.149 2.017 8.330 1.00 90.31 93 LEU A O 1
ATOM 766 N N . SER A 1 94 ? -15.335 0.090 7.505 1.00 91.00 94 SER A N 1
ATOM 767 C CA . SER A 1 94 ? -16.382 -0.797 7.998 1.00 91.00 94 SER A CA 1
ATOM 768 C C . SER A 1 94 ? -15.819 -1.650 9.123 1.00 91.00 94 SER A C 1
ATOM 770 O O . SER A 1 94 ? -14.769 -2.267 8.954 1.00 91.00 94 SER A O 1
ATOM 772 N N . GLU A 1 95 ? -16.527 -1.685 10.245 1.00 93.69 95 GLU A N 1
ATOM 773 C CA . GLU A 1 95 ? -16.210 -2.512 11.407 1.00 93.69 95 GLU A CA 1
ATOM 774 C C . GLU A 1 95 ? -17.336 -3.530 11.599 1.00 93.69 95 GLU A C 1
ATOM 776 O O . GLU A 1 95 ? -18.509 -3.159 11.679 1.00 93.69 95 GLU A O 1
ATOM 781 N N . TYR A 1 96 ? -16.985 -4.813 11.587 1.00 90.94 96 TYR A N 1
ATOM 782 C CA . TYR A 1 96 ? -17.913 -5.915 11.824 1.00 90.94 96 TYR A CA 1
ATOM 783 C C . TYR A 1 96 ? -18.094 -6.149 13.331 1.00 90.94 96 TYR A C 1
ATOM 785 O O . TYR A 1 96 ? -17.324 -5.653 14.150 1.00 90.94 96 TYR A O 1
ATOM 793 N N . GLN A 1 97 ? -19.124 -6.912 13.713 1.00 91.06 97 GLN A N 1
ATOM 794 C CA . GLN A 1 97 ? -19.452 -7.170 15.126 1.00 91.06 97 GLN A CA 1
ATOM 795 C C . GLN A 1 97 ? -18.327 -7.872 15.902 1.00 91.06 97 GLN A C 1
ATOM 797 O O . GLN A 1 97 ? -18.238 -7.724 17.117 1.00 91.06 97 GLN A O 1
ATOM 802 N N . ASP A 1 98 ? -17.475 -8.623 15.207 1.00 89.75 98 ASP A N 1
ATOM 803 C CA . ASP A 1 98 ? -16.300 -9.300 15.761 1.00 89.75 98 ASP A CA 1
ATOM 804 C C . ASP A 1 98 ? -15.063 -8.385 15.874 1.00 89.75 98 ASP A C 1
ATOM 806 O O . ASP A 1 98 ? -13.991 -8.840 16.267 1.00 89.75 98 ASP A O 1
ATOM 810 N N . GLY A 1 99 ? -15.200 -7.098 15.540 1.00 89.31 99 GLY A N 1
ATOM 811 C CA . GLY A 1 99 ? -14.123 -6.111 15.554 1.00 89.31 99 GLY A CA 1
ATOM 812 C C . GLY A 1 99 ? -13.267 -6.092 14.285 1.00 89.31 99 GLY A C 1
ATOM 813 O O . GLY A 1 99 ? -12.362 -5.259 14.186 1.00 89.31 99 GLY A O 1
ATOM 814 N N . LEU A 1 100 ? -13.538 -6.953 13.293 1.00 92.12 100 LEU A N 1
ATOM 815 C CA . LEU A 1 100 ? -12.819 -6.937 12.021 1.00 92.12 100 LEU A CA 1
ATOM 816 C C . LEU A 1 100 ? -13.045 -5.601 11.310 1.00 92.12 100 LEU A C 1
ATOM 818 O O . LEU A 1 100 ? -14.179 -5.188 11.070 1.00 92.12 100 LEU A O 1
ATOM 822 N N . LYS A 1 101 ? -11.956 -4.947 10.902 1.00 94.56 101 LYS A N 1
ATOM 823 C CA . LYS A 1 101 ? -12.006 -3.675 10.179 1.00 94.56 101 LYS A CA 1
ATOM 824 C C . LYS A 1 101 ? -11.585 -3.848 8.733 1.00 94.56 101 LYS A C 1
ATOM 826 O O . LYS A 1 101 ? -10.550 -4.443 8.437 1.00 94.56 101 LYS A O 1
ATOM 831 N N . THR A 1 102 ? -12.361 -3.286 7.814 1.00 93.06 102 THR A N 1
ATOM 832 C CA . THR A 1 102 ? -12.076 -3.330 6.376 1.00 93.06 102 THR A CA 1
ATOM 833 C C . THR A 1 102 ? -12.400 -2.002 5.703 1.00 93.06 102 THR A C 1
ATOM 835 O O . THR A 1 102 ? -13.215 -1.229 6.200 1.00 93.06 102 THR A O 1
ATOM 838 N N . PHE A 1 103 ? -11.779 -1.720 4.561 1.00 89.25 103 PHE A N 1
ATOM 839 C CA . PHE A 1 103 ? -12.180 -0.606 3.696 1.00 89.25 103 PHE A CA 1
ATOM 840 C C . PHE A 1 103 ? -11.853 -0.903 2.235 1.00 89.25 103 PHE A C 1
ATOM 842 O O . PHE A 1 103 ? -10.941 -1.676 1.936 1.00 89.25 103 PHE A O 1
ATOM 849 N N . PHE A 1 104 ? -12.562 -0.255 1.309 1.00 86.19 104 PHE A N 1
ATOM 850 C CA . PHE A 1 104 ? -12.280 -0.394 -0.118 1.00 86.19 104 PHE A CA 1
ATOM 851 C C . PHE A 1 104 ? -11.205 0.579 -0.610 1.00 86.19 104 PHE A C 1
ATOM 853 O O . PHE A 1 104 ? -11.210 1.764 -0.263 1.00 86.19 104 PHE A O 1
ATOM 860 N N . CYS A 1 105 ? -10.324 0.093 -1.487 1.00 83.56 105 CYS A N 1
ATOM 861 C CA . CYS A 1 105 ? -9.267 0.877 -2.124 1.00 83.56 105 CYS A CA 1
ATOM 862 C C . CYS A 1 105 ? -9.060 0.497 -3.605 1.00 83.56 105 CYS A C 1
ATOM 864 O O . CYS A 1 105 ? -9.598 -0.498 -4.099 1.00 83.56 105 CYS A O 1
ATOM 866 N N . ASP A 1 106 ? -8.258 1.283 -4.328 1.00 80.19 106 ASP A N 1
ATOM 867 C CA . ASP A 1 106 ? -7.755 0.940 -5.666 1.00 80.19 106 ASP A CA 1
ATOM 868 C C . ASP A 1 106 ? -6.233 0.678 -5.646 1.00 80.19 106 ASP A C 1
ATOM 870 O O . ASP A 1 106 ? -5.622 0.589 -4.581 1.00 80.19 106 ASP A O 1
ATOM 874 N N . ASN A 1 107 ? -5.606 0.514 -6.820 1.00 79.19 107 ASN A N 1
ATOM 875 C CA . ASN A 1 107 ? -4.172 0.204 -6.909 1.00 79.19 107 ASN A CA 1
ATOM 876 C C . ASN A 1 107 ? -3.278 1.323 -6.373 1.00 79.19 107 ASN A C 1
ATOM 878 O O . ASN A 1 107 ? -2.139 1.041 -5.997 1.00 79.19 107 ASN A O 1
ATOM 882 N N . THR A 1 108 ? -3.741 2.578 -6.360 1.00 80.81 108 THR A N 1
ATOM 883 C CA . THR A 1 108 ? -2.878 3.674 -5.916 1.00 80.81 108 THR A CA 1
ATOM 884 C C . THR A 1 108 ? -2.610 3.592 -4.416 1.00 80.81 108 THR A C 1
ATOM 886 O O . THR A 1 108 ? -1.622 4.153 -3.949 1.00 80.81 108 THR A O 1
ATOM 889 N N . PHE A 1 109 ? -3.411 2.810 -3.676 1.00 85.19 109 PHE A N 1
ATOM 890 C CA . PHE A 1 109 ? -3.231 2.599 -2.241 1.00 85.19 109 PHE A CA 1
ATOM 891 C C . PHE A 1 109 ? -1.877 1.961 -1.936 1.00 85.19 109 PHE A C 1
ATOM 893 O O . PHE A 1 109 ? -1.212 2.339 -0.978 1.00 85.19 109 PHE A O 1
ATOM 900 N N . ALA A 1 110 ? -1.430 1.044 -2.796 1.00 85.75 110 ALA A N 1
ATOM 901 C CA . ALA A 1 110 ? -0.164 0.340 -2.637 1.00 85.75 110 ALA A CA 1
ATOM 902 C C . ALA A 1 110 ? 1.063 1.166 -3.079 1.00 85.75 110 ALA A C 1
ATOM 904 O O . ALA A 1 110 ? 2.202 0.754 -2.836 1.00 85.75 110 ALA A O 1
ATOM 905 N N . MET A 1 111 ? 0.871 2.322 -3.731 1.00 84.06 111 MET A N 1
ATOM 906 C CA . MET A 1 111 ? 1.988 3.104 -4.276 1.00 84.06 111 MET A CA 1
ATOM 907 C C . MET A 1 111 ? 2.923 3.638 -3.183 1.00 84.06 111 MET A C 1
ATOM 909 O O . MET A 1 111 ? 4.126 3.417 -3.313 1.00 84.06 111 MET A O 1
ATOM 913 N N . PRO A 1 112 ? 2.448 4.252 -2.082 1.00 85.38 112 PRO A N 1
ATOM 914 C CA . PRO A 1 112 ? 3.353 4.734 -1.042 1.00 85.38 112 PRO A CA 1
ATOM 915 C C . PRO A 1 112 ? 4.185 3.628 -0.395 1.00 85.38 112 PRO A C 1
ATOM 917 O O . PRO A 1 112 ? 5.389 3.789 -0.226 1.00 85.38 112 PRO A O 1
ATOM 920 N N . PHE A 1 113 ? 3.591 2.461 -0.143 1.00 88.31 113 PHE A N 1
ATOM 921 C CA . PHE A 1 113 ? 4.314 1.301 0.386 1.00 88.31 113 PHE A CA 1
ATOM 922 C C . PHE A 1 113 ? 5.364 0.767 -0.594 1.00 88.31 113 PHE A C 1
ATOM 924 O O . PHE A 1 113 ? 6.439 0.330 -0.185 1.00 88.31 113 PHE A O 1
ATOM 931 N N . THR A 1 114 ? 5.085 0.850 -1.897 1.00 88.12 114 THR A N 1
ATOM 932 C CA . THR A 1 114 ? 6.082 0.536 -2.926 1.00 88.12 114 THR A CA 1
ATOM 933 C C . THR A 1 114 ? 7.225 1.544 -2.899 1.00 88.12 114 THR A C 1
ATOM 935 O O . THR A 1 114 ? 8.379 1.144 -3.000 1.00 88.12 114 THR A O 1
ATOM 938 N N . ALA A 1 115 ? 6.943 2.833 -2.706 1.00 86.44 115 ALA A N 1
ATOM 939 C CA . ALA A 1 115 ? 7.990 3.840 -2.577 1.00 86.44 115 ALA A CA 1
ATOM 940 C C . ALA A 1 115 ? 8.898 3.557 -1.370 1.00 86.44 115 ALA A C 1
ATOM 942 O O . ALA A 1 115 ? 10.112 3.584 -1.524 1.00 86.44 115 ALA A O 1
ATOM 943 N N . LEU A 1 116 ? 8.345 3.191 -0.208 1.00 90.00 116 LEU A N 1
ATOM 944 C CA . LEU A 1 116 ? 9.142 2.831 0.978 1.00 90.00 116 LEU A CA 1
ATOM 945 C C . LEU A 1 116 ? 10.183 1.750 0.661 1.00 90.00 116 LEU A C 1
ATOM 947 O O . LEU A 1 116 ? 11.372 1.942 0.907 1.00 90.00 116 LEU A O 1
ATOM 951 N N . LYS A 1 117 ? 9.749 0.673 -0.000 1.00 90.50 117 LYS A N 1
ATOM 952 C CA . LYS A 1 117 ? 10.628 -0.394 -0.495 1.00 90.50 117 LYS A CA 1
ATOM 953 C C . LYS A 1 117 ? 11.753 0.141 -1.395 1.00 90.50 117 LYS A C 1
ATOM 955 O O . LYS A 1 117 ? 12.881 -0.333 -1.299 1.00 90.50 117 LYS A O 1
ATOM 960 N N . LEU A 1 118 ? 11.453 1.079 -2.294 1.00 87.81 118 LEU A N 1
ATOM 961 C CA . LEU A 1 118 ? 12.418 1.618 -3.262 1.00 87.81 118 LEU A CA 1
ATOM 962 C C . LEU A 1 118 ? 13.432 2.598 -2.649 1.00 87.81 118 LEU A C 1
ATOM 964 O O . LEU A 1 118 ? 14.487 2.794 -3.240 1.00 87.81 118 LEU A O 1
ATOM 968 N N . TYR A 1 119 ? 13.134 3.181 -1.484 1.00 88.81 119 TYR A N 1
ATOM 969 C CA . TYR A 1 119 ? 14.035 4.070 -0.728 1.00 88.81 119 TYR A CA 1
ATOM 970 C C . TYR A 1 119 ? 14.646 3.397 0.504 1.00 88.81 119 TYR A C 1
ATOM 972 O O . TYR A 1 119 ? 15.100 4.087 1.419 1.00 88.81 119 TYR A O 1
ATOM 980 N N . ASP A 1 120 ? 14.635 2.063 0.543 1.00 91.75 120 ASP A N 1
ATOM 981 C CA . ASP A 1 120 ? 15.197 1.278 1.644 1.00 91.75 120 ASP A CA 1
ATOM 982 C C . ASP A 1 120 ? 14.592 1.629 3.020 1.00 91.75 120 ASP A C 1
ATOM 984 O O . ASP A 1 120 ? 15.269 1.663 4.046 1.00 91.75 120 ASP A O 1
ATOM 988 N N . LYS A 1 121 ? 13.291 1.942 3.045 1.00 93.25 121 LYS A N 1
ATOM 989 C CA . LYS A 1 121 ? 12.526 2.225 4.263 1.00 93.25 121 LYS A CA 1
ATOM 990 C C . LYS A 1 121 ? 11.678 1.012 4.626 1.00 93.25 121 LYS A C 1
ATOM 992 O O . LYS A 1 121 ? 10.868 0.550 3.822 1.00 93.25 121 LYS A O 1
ATOM 997 N N . CYS A 1 122 ? 11.838 0.524 5.850 1.00 95.19 122 CYS A N 1
ATOM 998 C CA . CYS A 1 122 ? 11.058 -0.580 6.399 1.00 95.19 122 CYS A CA 1
ATOM 999 C C . CYS A 1 122 ? 10.074 -0.081 7.464 1.00 95.19 122 CYS A C 1
ATOM 1001 O O . CYS A 1 122 ? 10.272 0.975 8.055 1.00 95.19 122 CYS A O 1
ATOM 1003 N N . TYR A 1 123 ? 9.045 -0.880 7.727 1.00 95.69 123 TYR A N 1
ATOM 1004 C CA . TYR A 1 123 ? 8.077 -0.697 8.803 1.00 95.69 123 TYR A CA 1
ATOM 1005 C C . TYR A 1 123 ? 7.812 -2.035 9.498 1.00 95.69 123 TYR A C 1
ATOM 1007 O O . TYR A 1 123 ? 8.096 -3.102 8.951 1.00 95.69 123 TYR A O 1
ATOM 1015 N N . THR A 1 124 ? 7.258 -1.971 10.700 1.00 96.62 124 THR A N 1
ATOM 1016 C CA . THR A 1 124 ? 6.813 -3.113 11.501 1.00 96.62 124 THR A CA 1
ATOM 1017 C C . THR A 1 124 ? 5.298 -3.310 11.397 1.00 96.62 124 THR A C 1
ATOM 1019 O O . THR A 1 124 ? 4.571 -2.471 10.858 1.00 96.62 124 THR A O 1
ATOM 1022 N N . ALA A 1 125 ? 4.790 -4.422 11.938 1.00 96.38 125 ALA A N 1
ATOM 1023 C CA . ALA A 1 125 ? 3.349 -4.640 12.060 1.00 96.38 125 ALA A CA 1
ATOM 1024 C C . ALA A 1 125 ? 2.666 -3.573 12.938 1.00 96.38 125 ALA A C 1
ATOM 1026 O O . ALA A 1 125 ? 1.537 -3.176 12.654 1.00 96.38 125 ALA A O 1
ATOM 1027 N N . SER A 1 126 ? 3.348 -3.091 13.982 1.00 95.44 126 SER A N 1
ATOM 1028 C CA . SER A 1 126 ? 2.832 -2.033 14.858 1.00 95.44 126 SER A CA 1
ATOM 1029 C C . SER A 1 126 ? 2.736 -0.693 14.131 1.00 95.44 126 SER A C 1
ATOM 1031 O O . SER A 1 126 ? 1.701 -0.041 14.229 1.00 95.44 126 SER A O 1
ATOM 1033 N N . ASP A 1 127 ? 3.745 -0.332 13.329 1.00 95.19 127 ASP A N 1
ATOM 1034 C CA . ASP A 1 127 ? 3.709 0.893 12.515 1.00 95.19 127 ASP A CA 1
ATOM 1035 C C . ASP A 1 127 ? 2.536 0.872 11.522 1.00 95.19 127 ASP A C 1
ATOM 1037 O O . ASP A 1 127 ? 1.894 1.894 11.281 1.00 95.19 127 ASP A O 1
ATOM 1041 N N . LEU A 1 128 ? 2.228 -0.300 10.949 1.00 93.88 128 LEU A N 1
ATOM 1042 C CA . LEU A 1 128 ? 1.074 -0.480 10.063 1.00 93.88 128 LEU A CA 1
ATOM 1043 C C . LEU A 1 128 ? -0.260 -0.325 10.795 1.00 93.88 128 LEU A C 1
ATOM 1045 O O . LEU A 1 128 ? -1.173 0.291 10.248 1.00 93.88 128 LEU A O 1
ATOM 1049 N N . VAL A 1 129 ? -0.396 -0.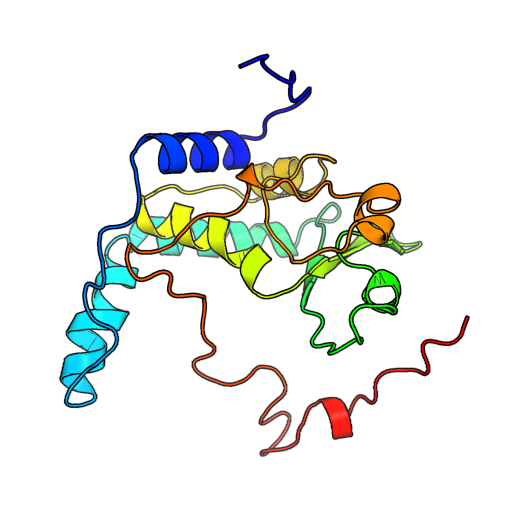881 12.001 1.00 93.06 129 VAL A N 1
ATOM 1050 C CA . VAL A 1 129 ? -1.609 -0.710 12.818 1.00 93.06 129 VAL A CA 1
ATOM 1051 C C . VAL A 1 129 ? -1.795 0.747 13.196 1.00 93.06 129 VAL A C 1
ATOM 1053 O O . VAL A 1 129 ? -2.893 1.275 13.017 1.00 93.06 129 VAL A O 1
ATOM 1056 N N . GLU A 1 130 ? -0.734 1.396 13.671 1.00 92.00 130 GLU A N 1
ATOM 1057 C CA . GLU A 1 130 ? -0.744 2.814 14.005 1.00 92.00 130 GLU A CA 1
ATOM 1058 C C . GLU A 1 130 ? -1.157 3.643 12.787 1.00 92.00 130 GLU A C 1
ATOM 1060 O O . GLU A 1 130 ? -2.090 4.440 12.864 1.00 92.00 130 GLU A O 1
ATOM 1065 N N . HIS A 1 131 ? -0.522 3.404 11.638 1.00 90.94 131 HIS A N 1
ATOM 1066 C CA . HIS A 1 131 ? -0.824 4.105 10.399 1.00 90.94 131 HIS A CA 1
ATOM 1067 C C . HIS A 1 131 ? -2.271 3.881 9.960 1.00 90.94 131 HIS A C 1
ATOM 1069 O O . HIS A 1 131 ? -2.988 4.852 9.760 1.00 90.94 131 HIS A O 1
ATOM 1075 N N . LEU A 1 132 ? -2.733 2.635 9.834 1.00 90.69 132 LEU A N 1
ATOM 1076 C CA . LEU A 1 132 ? -4.048 2.333 9.263 1.00 90.69 132 LEU A CA 1
ATOM 1077 C C . LEU A 1 132 ? -5.215 2.619 10.214 1.00 90.69 132 LEU A C 1
ATOM 1079 O O . LEU A 1 132 ? -6.334 2.766 9.740 1.00 90.69 132 LEU A O 1
ATOM 1083 N N . ASN A 1 133 ? -5.005 2.772 11.522 1.00 88.31 133 ASN A N 1
ATOM 1084 C CA . ASN A 1 133 ? -6.081 3.177 12.436 1.00 88.31 133 ASN A CA 1
ATOM 1085 C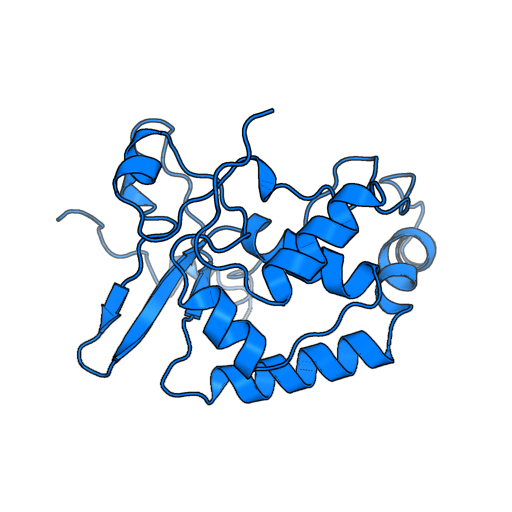 C . ASN A 1 133 ? -6.264 4.708 12.536 1.00 88.31 133 ASN A C 1
ATOM 1087 O O . ASN A 1 133 ? -7.234 5.177 13.135 1.00 88.31 133 ASN A O 1
ATOM 1091 N N . GLN A 1 134 ? -5.400 5.511 11.909 1.00 84.81 134 GLN A N 1
ATOM 1092 C CA . GLN A 1 134 ? -5.525 6.974 11.876 1.00 84.81 134 GLN A CA 1
ATOM 1093 C C . GLN A 1 134 ? -6.522 7.455 10.806 1.00 84.81 134 GLN A C 1
ATOM 1095 O O . GLN A 1 134 ? -6.733 6.809 9.788 1.00 84.81 134 GLN A O 1
ATOM 1100 N N . LYS A 1 135 ? -7.119 8.643 10.976 1.00 81.50 135 LYS A N 1
ATOM 1101 C CA . LYS A 1 135 ? -8.006 9.247 9.949 1.00 81.50 135 LYS A CA 1
ATOM 1102 C C . LYS A 1 135 ? -7.241 9.870 8.773 1.00 81.50 135 LYS A C 1
ATOM 1104 O O . LYS A 1 135 ? -7.791 10.089 7.694 1.00 81.50 135 LYS A O 1
ATOM 1109 N N . ASN A 1 136 ? -5.972 10.199 8.992 1.00 75.62 136 ASN A N 1
ATOM 1110 C CA . ASN A 1 136 ? -5.094 10.924 8.072 1.00 75.62 136 ASN A CA 1
ATOM 1111 C C . ASN A 1 136 ? -4.028 10.020 7.439 1.00 75.62 136 ASN A C 1
ATOM 1113 O O . ASN A 1 136 ? -2.906 10.471 7.206 1.00 75.62 136 ASN A O 1
ATOM 1117 N N . VAL A 1 137 ? -4.378 8.760 7.173 1.00 80.38 137 VAL A N 1
ATOM 1118 C CA . VAL A 1 137 ? -3.507 7.798 6.488 1.00 80.38 137 VAL A CA 1
ATOM 1119 C C . VAL A 1 137 ? -2.952 8.423 5.218 1.00 80.38 137 VAL A C 1
ATOM 1121 O O . VAL A 1 137 ? -3.707 8.817 4.323 1.00 80.38 137 VAL A O 1
ATOM 1124 N N . VAL A 1 138 ? -1.626 8.513 5.122 1.00 76.19 138 VAL A N 1
ATOM 1125 C CA . VAL A 1 138 ? -0.967 8.908 3.877 1.00 76.19 138 VAL A CA 1
ATOM 1126 C C . VAL A 1 138 ? -0.943 7.697 2.944 1.00 76.19 138 VAL A C 1
ATOM 1128 O O . VAL A 1 138 ? 0.062 7.027 2.749 1.00 76.19 138 VAL A O 1
ATOM 1131 N N . CYS A 1 139 ? -2.099 7.428 2.350 1.00 68.94 139 CYS A N 1
ATOM 1132 C CA . CYS A 1 139 ? -2.297 6.487 1.260 1.00 68.94 139 CYS A CA 1
ATOM 1133 C C . CYS A 1 139 ? -3.207 7.137 0.207 1.00 68.94 139 CYS A C 1
ATOM 1135 O O . CYS A 1 139 ? -4.050 7.973 0.542 1.00 68.94 139 CYS A O 1
ATOM 1137 N N . GLY A 1 140 ? -3.010 6.829 -1.075 1.00 67.38 140 GLY A N 1
ATOM 1138 C CA . GLY A 1 140 ? -3.808 7.411 -2.157 1.00 67.38 140 GLY A CA 1
ATOM 1139 C C . GLY A 1 140 ? -4.813 6.415 -2.712 1.00 67.38 140 GLY A C 1
ATOM 1140 O O . GLY A 1 140 ? -4.456 5.292 -3.021 1.00 67.38 140 GLY A O 1
ATOM 1141 N N . PHE A 1 141 ? -6.058 6.811 -2.908 1.00 72.44 141 PHE A N 1
ATOM 1142 C CA . PHE A 1 141 ? -7.011 6.137 -3.789 1.00 72.44 141 PHE A CA 1
ATOM 1143 C C . PHE A 1 141 ? -7.865 7.209 -4.440 1.00 72.44 141 PHE A C 1
ATOM 1145 O O . PHE A 1 141 ? -8.122 8.268 -3.859 1.00 72.44 141 PHE A O 1
ATOM 1152 N N . LYS A 1 142 ? -8.275 6.975 -5.684 1.00 73.06 142 LYS A N 1
ATOM 1153 C CA . LYS A 1 142 ? -9.116 7.943 -6.378 1.00 73.06 142 LYS A CA 1
ATOM 1154 C C . LYS A 1 142 ? -10.474 7.983 -5.679 1.00 73.06 142 LYS A C 1
ATOM 1156 O O . LYS A 1 142 ? -11.158 6.961 -5.622 1.00 73.06 142 LYS A O 1
ATOM 1161 N N . ILE A 1 143 ? -10.824 9.161 -5.172 1.00 73.44 143 ILE A N 1
ATOM 1162 C CA . ILE A 1 143 ? -12.069 9.455 -4.459 1.00 73.44 143 ILE A CA 1
ATOM 1163 C C . ILE A 1 143 ? -12.691 10.723 -5.046 1.00 73.44 143 ILE A C 1
ATOM 1165 O O . ILE A 1 143 ? -11.967 11.679 -5.367 1.00 73.44 143 ILE A O 1
ATOM 1169 N N . ASP A 1 144 ? -14.012 10.743 -5.210 1.00 73.56 144 ASP A N 1
ATOM 1170 C CA . ASP A 1 144 ? -14.714 11.946 -5.663 1.00 73.56 144 ASP A CA 1
ATOM 1171 C C . ASP A 1 144 ? -14.856 12.999 -4.534 1.00 73.56 144 ASP A C 1
ATOM 1173 O O . ASP A 1 144 ? -14.419 12.796 -3.397 1.00 73.56 144 ASP A O 1
ATOM 1177 N N . LYS A 1 145 ? -15.389 14.188 -4.856 1.00 74.94 145 LYS A N 1
ATOM 1178 C CA . LYS A 1 145 ? -15.538 15.287 -3.882 1.00 74.94 145 LYS A CA 1
ATOM 1179 C C . LYS A 1 145 ? -16.583 15.001 -2.799 1.00 74.94 145 LYS A C 1
ATOM 1181 O O . LYS A 1 145 ? -16.398 15.464 -1.677 1.00 74.94 145 LYS A O 1
ATOM 1186 N N . GLU A 1 146 ? -17.656 14.301 -3.133 1.00 73.88 146 GLU A N 1
ATOM 1187 C CA . GLU A 1 146 ? -18.747 13.952 -2.224 1.00 73.88 146 GLU A CA 1
ATOM 1188 C C . GLU A 1 146 ? -18.351 12.775 -1.329 1.00 73.88 146 GLU A C 1
ATOM 1190 O O . GLU A 1 146 ? -18.461 12.883 -0.109 1.00 73.88 146 GLU A O 1
ATOM 1195 N N . GLU A 1 147 ? -17.753 11.717 -1.889 1.00 73.69 147 GLU A N 1
ATOM 1196 C CA . GLU A 1 147 ? -17.168 10.613 -1.116 1.00 73.69 147 GLU A CA 1
ATOM 1197 C C . GLU A 1 147 ? -16.154 11.126 -0.090 1.00 73.69 147 GLU A C 1
ATOM 1199 O O . GLU A 1 147 ? -16.155 10.696 1.061 1.00 73.69 147 GLU A O 1
ATOM 1204 N N . ARG A 1 148 ? -15.315 12.099 -0.468 1.00 77.69 148 ARG A N 1
ATOM 1205 C CA . ARG A 1 148 ? -14.304 12.680 0.430 1.00 77.69 148 ARG A CA 1
ATOM 1206 C C . ARG A 1 148 ? -14.899 13.334 1.677 1.00 77.69 148 ARG A C 1
ATOM 1208 O O . ARG A 1 148 ? -14.215 13.396 2.696 1.00 77.69 148 ARG A O 1
ATOM 1215 N N . LYS A 1 149 ? -16.132 13.846 1.609 1.00 77.88 149 LYS A N 1
ATOM 1216 C CA . LYS A 1 149 ? -16.815 14.441 2.770 1.00 77.88 149 LYS A CA 1
ATOM 1217 C C . LYS A 1 149 ? -17.260 13.376 3.774 1.00 77.88 149 LYS A C 1
ATOM 1219 O O . LYS A 1 149 ? -17.355 13.683 4.957 1.00 77.88 149 LYS A O 1
ATOM 1224 N N . LEU A 1 150 ? -17.524 12.159 3.298 1.00 78.19 150 LEU A N 1
ATOM 1225 C CA . LEU A 1 150 ? -18.117 11.066 4.072 1.00 78.19 150 LEU A CA 1
ATOM 1226 C C . LEU A 1 150 ? -17.101 9.989 4.485 1.00 78.19 150 LEU A C 1
ATOM 1228 O O . LEU A 1 150 ? -17.335 9.266 5.450 1.00 78.19 150 LEU A O 1
ATOM 1232 N N . ALA A 1 151 ? -15.979 9.872 3.774 1.00 82.62 151 ALA A N 1
ATOM 1233 C CA . ALA A 1 151 ? -14.970 8.852 4.029 1.00 82.62 151 ALA A CA 1
ATOM 1234 C C . ALA A 1 151 ? -14.278 9.027 5.392 1.00 82.62 151 ALA A C 1
ATOM 1236 O O . ALA A 1 151 ? -13.953 10.138 5.819 1.00 82.62 151 ALA A O 1
ATOM 1237 N N . TYR A 1 152 ? -13.982 7.896 6.040 1.00 86.56 152 TYR A N 1
ATOM 1238 C CA . TYR A 1 152 ? -13.181 7.858 7.264 1.00 86.56 152 TYR A CA 1
ATOM 1239 C C . TYR A 1 152 ? -11.736 8.284 6.976 1.00 86.56 152 TYR A C 1
ATOM 1241 O O . TYR A 1 152 ? -11.172 9.136 7.669 1.00 86.56 152 TYR A O 1
ATOM 1249 N N . TYR A 1 153 ? -11.157 7.717 5.915 1.00 85.06 153 TYR A N 1
ATOM 1250 C CA . TYR A 1 153 ? -9.811 8.026 5.457 1.00 85.06 153 TYR A CA 1
ATOM 1251 C C . TYR A 1 153 ? -9.803 9.238 4.535 1.00 85.06 153 TYR A C 1
ATOM 1253 O O . TYR A 1 153 ? -10.349 9.220 3.428 1.00 85.06 153 TYR A O 1
ATOM 1261 N N . LYS A 1 154 ? -9.113 10.294 4.963 1.00 75.88 154 LYS A N 1
ATOM 1262 C CA . LYS A 1 154 ? -8.968 11.510 4.164 1.00 75.88 154 LYS A CA 1
ATOM 1263 C C . LYS A 1 154 ? -7.842 11.354 3.148 1.00 75.88 154 LYS A C 1
ATOM 1265 O O . LYS A 1 154 ? -6.693 11.688 3.429 1.00 75.88 154 LYS A O 1
ATOM 1270 N N . CYS A 1 155 ? -8.191 10.920 1.937 1.00 67.75 155 CYS A N 1
ATOM 1271 C CA . CYS A 1 155 ? -7.284 11.011 0.795 1.00 67.75 155 CYS A CA 1
ATOM 1272 C C . CYS A 1 155 ? -6.922 12.478 0.532 1.00 67.75 155 CYS A C 1
ATOM 1274 O O . CYS A 1 155 ? -7.780 13.308 0.213 1.00 67.75 155 CYS A O 1
ATOM 1276 N N . ASN A 1 156 ? -5.639 12.799 0.667 1.00 64.00 156 ASN A N 1
ATOM 1277 C CA . ASN A 1 156 ? -5.104 14.120 0.375 1.00 64.00 156 ASN A CA 1
ATOM 1278 C C . ASN A 1 156 ? -4.289 14.071 -0.927 1.00 64.00 156 ASN A C 1
ATOM 1280 O O . ASN A 1 156 ? -3.684 13.060 -1.256 1.00 64.00 156 ASN A O 1
ATOM 1284 N N . ASN A 1 157 ? -4.242 15.169 -1.687 1.00 57.97 157 ASN A N 1
ATOM 1285 C CA . ASN A 1 157 ? -3.427 15.213 -2.912 1.00 57.97 157 ASN A CA 1
ATOM 1286 C C . ASN A 1 157 ? -1.922 15.017 -2.609 1.00 57.97 157 ASN A C 1
ATOM 1288 O O . ASN A 1 157 ? -1.143 14.670 -3.495 1.00 57.97 157 ASN A O 1
ATOM 1292 N N . TYR A 1 158 ? -1.513 15.216 -1.351 1.00 61.31 158 TYR A N 1
ATOM 1293 C CA . TYR A 1 158 ? -0.158 14.970 -0.872 1.00 61.31 158 TYR A CA 1
ATOM 1294 C C . TYR A 1 158 ? 0.189 13.475 -0.753 1.00 61.31 158 TYR A C 1
ATOM 1296 O O . TYR A 1 158 ? 1.371 13.172 -0.613 1.00 61.31 158 TYR A O 1
ATOM 1304 N N . SER A 1 159 ? -0.762 12.545 -0.878 1.00 62.47 159 SER A N 1
ATOM 1305 C CA . SER A 1 159 ? -0.503 11.101 -0.825 1.00 62.47 159 SER A CA 1
ATOM 1306 C C . SER A 1 159 ? -0.099 10.515 -2.179 1.00 62.47 159 SER A C 1
ATOM 1308 O O . SER A 1 159 ? 0.411 9.397 -2.238 1.00 62.47 159 SER A O 1
ATOM 1310 N N . HIS A 1 160 ? -0.249 11.275 -3.271 1.00 69.88 160 HIS A N 1
ATOM 1311 C CA . HIS A 1 160 ? 0.273 10.874 -4.573 1.00 69.88 160 HIS A CA 1
ATOM 1312 C C . HIS A 1 160 ? 1.804 10.862 -4.543 1.00 69.88 160 HIS A C 1
ATOM 1314 O O . HIS A 1 160 ? 2.444 11.899 -4.331 1.00 69.88 160 HIS A O 1
ATOM 1320 N N . ILE A 1 161 ? 2.379 9.681 -4.758 1.00 72.81 161 ILE A N 1
ATOM 1321 C CA . ILE A 1 161 ? 3.813 9.478 -4.948 1.00 72.81 161 ILE A CA 1
ATOM 1322 C C . ILE A 1 161 ? 4.012 8.954 -6.359 1.00 72.81 161 ILE A C 1
ATOM 1324 O O . ILE A 1 161 ? 3.510 7.884 -6.696 1.00 72.81 161 ILE A O 1
ATOM 1328 N N . ASN A 1 162 ? 4.757 9.696 -7.171 1.00 73.31 162 ASN A N 1
ATOM 1329 C CA . ASN A 1 162 ? 5.235 9.172 -8.439 1.00 73.31 162 ASN A CA 1
ATOM 1330 C C . ASN A 1 162 ? 6.358 8.180 -8.141 1.00 73.31 162 ASN A C 1
ATOM 1332 O O . ASN A 1 162 ? 7.356 8.533 -7.515 1.00 73.31 162 ASN A O 1
ATOM 1336 N N . LEU A 1 163 ? 6.176 6.934 -8.574 1.00 76.56 163 LEU A N 1
ATOM 1337 C CA . LEU A 1 163 ? 7.185 5.885 -8.428 1.00 76.56 163 LEU A CA 1
ATOM 1338 C C . LEU A 1 163 ? 8.310 6.004 -9.458 1.00 76.56 163 LEU A C 1
ATOM 1340 O O . LEU A 1 163 ? 9.219 5.187 -9.421 1.00 76.56 163 LEU A O 1
ATOM 1344 N N . ASN A 1 164 ? 8.199 6.926 -10.415 1.00 73.94 164 ASN A N 1
ATOM 1345 C CA . ASN A 1 164 ? 9.215 7.244 -11.413 1.00 73.94 164 ASN A CA 1
ATOM 1346 C C . ASN A 1 164 ? 8.872 8.538 -12.160 1.00 73.94 164 ASN A C 1
ATOM 1348 O O . ASN A 1 164 ? 7.719 8.979 -12.154 1.00 73.94 164 ASN A O 1
ATOM 1352 N N . ASP A 1 165 ? 9.870 9.107 -12.839 1.00 71.31 165 ASP A N 1
ATOM 1353 C CA . ASP A 1 165 ? 9.740 10.340 -13.632 1.00 71.31 165 ASP A CA 1
ATOM 1354 C C . ASP A 1 165 ? 8.781 10.196 -14.818 1.00 71.31 165 ASP A C 1
ATOM 1356 O O . ASP A 1 165 ? 8.192 11.168 -15.280 1.00 71.31 165 ASP A O 1
ATOM 1360 N N . SER A 1 166 ? 8.589 8.967 -15.297 1.00 68.62 166 SER A N 1
ATOM 1361 C CA . SER A 1 166 ? 7.693 8.667 -16.414 1.00 68.62 166 SER A CA 1
ATOM 1362 C C . SER A 1 166 ? 6.229 8.485 -15.985 1.00 68.62 166 SER A C 1
ATOM 1364 O O . SER A 1 166 ? 5.375 8.201 -16.824 1.00 68.62 166 SER A O 1
ATOM 1366 N N . GLY A 1 167 ? 5.918 8.621 -14.690 1.00 68.56 167 GLY A N 1
ATOM 1367 C CA . GLY A 1 167 ? 4.557 8.531 -14.162 1.00 68.56 167 GLY A CA 1
ATOM 1368 C C . GLY A 1 167 ? 3.953 7.123 -14.165 1.00 68.56 167 GLY A C 1
ATOM 1369 O O . GLY A 1 167 ? 2.728 6.991 -14.190 1.00 68.56 167 GLY A O 1
ATOM 1370 N N . TRP A 1 168 ? 4.762 6.057 -14.164 1.00 67.50 168 TRP A N 1
ATOM 1371 C CA . TRP A 1 168 ? 4.196 4.705 -14.205 1.00 67.50 168 TRP A CA 1
ATOM 1372 C C . TRP A 1 168 ? 3.556 4.309 -12.884 1.00 67.50 168 TRP A C 1
ATOM 1374 O O . TRP A 1 168 ? 3.982 4.704 -11.797 1.00 67.50 168 TRP A O 1
ATOM 1384 N N . TYR A 1 169 ? 2.553 3.451 -13.014 1.00 70.81 169 TYR A N 1
ATOM 1385 C CA . TYR A 1 169 ? 1.745 2.929 -11.929 1.00 70.81 169 TYR A CA 1
ATOM 1386 C C . TYR A 1 169 ? 2.007 1.434 -11.712 1.00 70.81 169 TYR A C 1
ATOM 1388 O O . TYR A 1 169 ? 2.600 0.746 -12.542 1.00 70.81 169 TYR A O 1
ATOM 1396 N N . LEU A 1 170 ? 1.526 0.921 -10.580 1.00 76.06 170 LEU A N 1
ATOM 1397 C CA . LEU A 1 170 ? 1.571 -0.504 -10.270 1.00 76.06 170 LEU A CA 1
ATOM 1398 C C . LEU A 1 170 ? 0.707 -1.300 -11.254 1.00 76.06 170 LEU A C 1
ATOM 1400 O O . LEU A 1 170 ? -0.522 -1.161 -11.275 1.00 76.06 170 LEU A O 1
ATOM 1404 N N . ALA A 1 171 ? 1.357 -2.153 -12.042 1.00 71.44 171 ALA A N 1
ATOM 1405 C CA . ALA A 1 171 ? 0.709 -3.074 -12.962 1.00 71.44 171 ALA A CA 1
ATOM 1406 C C . ALA A 1 171 ? 0.607 -4.482 -12.366 1.00 71.44 171 ALA A C 1
ATOM 1408 O O . ALA A 1 171 ? 1.392 -4.895 -11.512 1.00 71.44 171 ALA A O 1
ATOM 1409 N N . HIS A 1 172 ? -0.376 -5.231 -12.852 1.00 68.25 172 HIS A N 1
ATOM 1410 C CA . HIS A 1 172 ? -0.556 -6.634 -12.511 1.00 68.25 172 HIS A CA 1
ATOM 1411 C C . HIS A 1 172 ? 0.286 -7.488 -13.456 1.00 68.25 172 HIS A C 1
ATOM 1413 O O . HIS A 1 172 ? 0.091 -7.403 -14.664 1.00 68.25 172 HIS A O 1
ATOM 1419 N N . ILE A 1 173 ? 1.178 -8.331 -12.924 1.00 63.88 173 ILE A N 1
ATOM 1420 C CA . ILE A 1 173 ? 1.839 -9.374 -13.736 1.00 63.88 173 ILE A CA 1
ATOM 1421 C C . ILE A 1 173 ? 0.790 -10.402 -14.186 1.00 63.88 173 ILE A C 1
ATOM 1423 O O . ILE A 1 173 ? 0.791 -10.852 -15.327 1.00 63.88 173 ILE A O 1
ATOM 1427 N N . LEU A 1 174 ? -0.152 -10.717 -13.291 1.00 63.44 174 LEU A N 1
ATOM 1428 C CA . LEU A 1 174 ? -1.350 -11.499 -13.570 1.00 63.44 174 LEU A CA 1
ATOM 1429 C C . LEU A 1 174 ? -2.575 -10.710 -13.100 1.00 63.44 174 LEU A C 1
ATOM 1431 O O . LEU A 1 174 ? -2.601 -10.295 -11.939 1.00 63.44 174 LEU A O 1
ATOM 1435 N N . PRO A 1 175 ? -3.590 -10.488 -13.950 1.00 62.06 175 PRO A N 1
ATOM 1436 C CA . PRO A 1 175 ? -4.770 -9.737 -13.549 1.00 62.06 175 PRO A CA 1
ATOM 1437 C C . PRO A 1 175 ? -5.475 -10.419 -12.370 1.00 62.06 175 PRO A C 1
ATOM 1439 O O . PRO A 1 175 ? -5.917 -11.563 -12.467 1.00 62.06 175 PRO A O 1
ATOM 1442 N N . VAL A 1 176 ? -5.596 -9.702 -11.248 1.00 57.91 176 VAL A N 1
ATOM 1443 C CA . VAL A 1 176 ? -6.339 -10.171 -10.067 1.00 57.91 176 VAL A CA 1
ATOM 1444 C C . VAL A 1 176 ? -7.785 -10.463 -10.460 1.00 57.91 176 VAL A C 1
ATOM 1446 O O . VAL A 1 176 ? -8.453 -9.624 -11.063 1.00 57.91 176 VAL A O 1
ATOM 1449 N N . GLY A 1 177 ? -8.260 -11.655 -10.104 1.00 57.91 177 GLY A N 1
ATOM 1450 C CA . GLY A 1 177 ? -9.595 -12.132 -10.455 1.00 57.91 177 GLY A CA 1
ATOM 1451 C C . GLY A 1 177 ? -9.701 -12.739 -11.857 1.00 57.91 177 GLY A C 1
ATOM 1452 O O . GLY A 1 177 ? -10.797 -13.082 -12.293 1.00 57.91 177 GLY A O 1
ATOM 1453 N N . TYR A 1 178 ? -8.586 -12.901 -12.564 1.00 56.38 178 TYR A N 1
ATOM 1454 C CA . TYR A 1 178 ? -8.482 -13.750 -13.745 1.00 56.38 178 TYR A CA 1
ATOM 1455 C C . TYR A 1 178 ? -7.811 -15.069 -13.348 1.00 56.38 178 TYR A C 1
ATOM 1457 O O . TYR A 1 178 ? -6.940 -15.085 -12.483 1.00 56.38 178 TYR A O 1
ATOM 1465 N N . ASN A 1 179 ? -8.203 -16.176 -13.974 1.00 62.28 179 ASN A N 1
ATOM 1466 C CA . ASN A 1 179 ? -7.696 -17.515 -13.660 1.00 62.28 179 ASN A CA 1
ATOM 1467 C C . ASN A 1 179 ? -7.999 -18.045 -12.249 1.00 62.28 179 ASN A C 1
ATOM 1469 O O . ASN A 1 179 ? -7.293 -18.935 -11.777 1.00 62.28 179 ASN A O 1
ATOM 1473 N N . PHE A 1 180 ? -9.086 -17.596 -11.616 1.00 63.91 180 PHE A N 1
ATOM 1474 C CA . PHE A 1 180 ? -9.626 -18.328 -10.469 1.00 63.91 180 PHE A CA 1
ATOM 1475 C C . PHE A 1 180 ? -10.069 -19.720 -10.951 1.00 63.91 180 PHE A C 1
ATOM 1477 O O . PHE A 1 180 ? -10.769 -19.806 -11.956 1.00 63.91 180 PHE A O 1
ATOM 1484 N N . ALA A 1 181 ? -9.592 -20.794 -10.311 1.00 61.03 181 ALA A N 1
ATOM 1485 C CA . ALA A 1 181 ? -9.927 -22.188 -10.637 1.00 61.03 181 ALA A CA 1
ATOM 1486 C C . ALA A 1 181 ? -9.971 -22.516 -12.154 1.00 61.03 181 ALA A C 1
ATOM 1488 O O . ALA A 1 181 ? -11.021 -22.817 -12.716 1.00 61.03 181 ALA A O 1
ATOM 1489 N N . GLY A 1 182 ? -8.826 -22.452 -12.847 1.00 66.50 182 GLY A N 1
ATOM 1490 C CA . GLY A 1 182 ? -8.736 -22.923 -14.239 1.00 66.50 182 GLY A CA 1
ATOM 1491 C C . GLY A 1 182 ? -9.265 -21.938 -15.289 1.00 66.50 182 GLY A C 1
ATOM 1492 O O . GLY A 1 182 ? -10.070 -22.301 -16.139 1.00 66.50 182 GLY A O 1
ATOM 1493 N N . LYS A 1 183 ? -8.763 -20.694 -15.279 1.00 68.50 183 LYS A N 1
ATOM 1494 C CA . LYS A 1 183 ? -9.097 -19.620 -16.250 1.00 68.50 183 LYS A CA 1
ATOM 1495 C C . LYS A 1 183 ? -10.458 -18.938 -16.067 1.00 68.50 183 LYS A C 1
ATOM 1497 O O . LYS A 1 183 ? -10.850 -18.134 -16.914 1.00 68.50 183 LYS A O 1
ATOM 1502 N N . GLN A 1 184 ? -11.166 -19.168 -14.962 1.00 68.81 184 GLN A N 1
ATOM 1503 C CA . GLN A 1 184 ? -12.427 -18.466 -14.718 1.00 68.81 184 GLN A CA 1
ATOM 1504 C C . GLN A 1 184 ? -12.180 -17.031 -14.237 1.00 68.81 184 GLN A C 1
ATOM 1506 O O . GLN A 1 184 ? -11.204 -16.726 -13.545 1.00 68.81 184 GLN A O 1
ATOM 1511 N N . ARG A 1 185 ? -13.079 -16.125 -14.636 1.00 68.38 185 ARG A N 1
ATOM 1512 C CA . ARG A 1 185 ? -13.121 -14.765 -14.090 1.00 6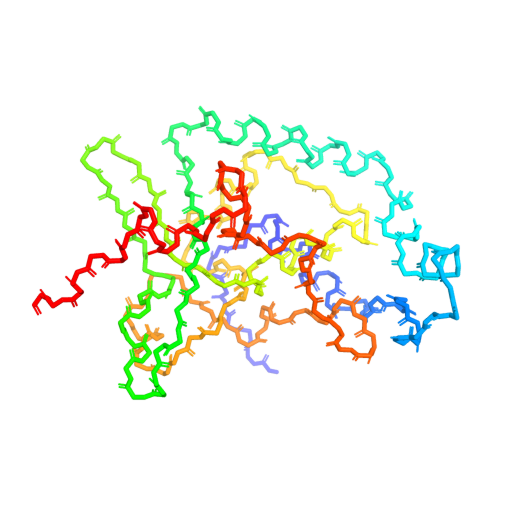8.38 185 ARG A CA 1
ATOM 1513 C C . ARG A 1 185 ? -13.853 -14.811 -12.759 1.00 68.38 185 ARG A C 1
ATOM 1515 O O . ARG A 1 185 ? -14.953 -15.348 -12.690 1.00 68.38 185 ARG A O 1
ATOM 1522 N N . LEU A 1 186 ? -13.285 -14.189 -11.739 1.00 67.50 186 LEU A N 1
ATOM 1523 C CA . LEU A 1 186 ? -13.830 -14.150 -10.386 1.00 67.50 186 LEU A CA 1
ATOM 1524 C C . LEU A 1 186 ? -15.223 -13.509 -10.364 1.00 67.50 186 LEU A C 1
ATOM 1526 O O . LEU A 1 186 ? -16.085 -13.988 -9.650 1.00 67.50 186 LEU A O 1
ATOM 1530 N N . THR A 1 187 ? -15.500 -12.546 -11.249 1.00 64.25 187 THR A N 1
ATOM 1531 C CA . THR A 1 187 ? -16.841 -11.954 -11.429 1.00 64.25 187 THR A CA 1
ATOM 1532 C C . THR A 1 187 ? -17.911 -12.928 -11.927 1.00 64.25 187 THR A C 1
ATOM 1534 O O 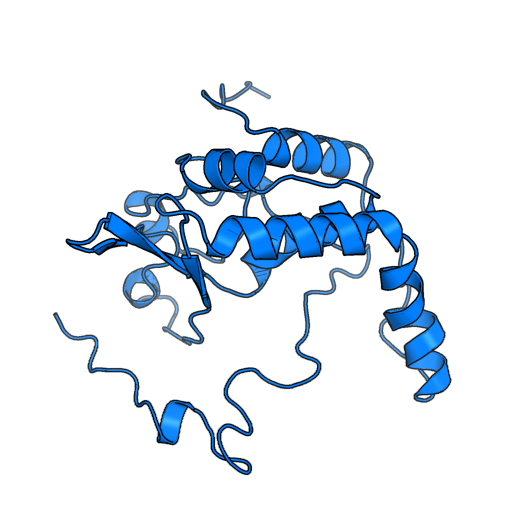. THR A 1 187 ? -19.095 -12.648 -11.773 1.00 64.25 187 THR A O 1
ATOM 1537 N N . LYS A 1 188 ? -17.522 -14.056 -12.538 1.00 69.94 188 LYS A N 1
ATOM 1538 C CA . LYS A 1 188 ? -18.454 -15.119 -12.947 1.00 69.94 188 LYS A CA 1
ATOM 1539 C C . LYS A 1 188 ? -18.786 -16.077 -11.804 1.00 69.94 188 LYS A C 1
ATOM 1541 O O . LYS A 1 188 ? -19.834 -16.702 -11.842 1.00 69.94 188 LYS A O 1
ATOM 1546 N N . VAL A 1 189 ? -17.884 -16.209 -10.832 1.00 70.75 189 VAL A N 1
ATOM 1547 C CA . VAL A 1 189 ? -17.997 -17.165 -9.716 1.00 70.75 189 VAL A CA 1
ATOM 1548 C C . VAL A 1 189 ? -18.518 -16.476 -8.454 1.00 70.75 189 VAL A C 1
ATOM 1550 O O . VAL A 1 189 ? -19.305 -17.042 -7.708 1.00 70.75 189 VAL A O 1
ATOM 1553 N N . PHE A 1 190 ? -18.125 -15.220 -8.259 1.00 64.56 190 PHE A N 1
ATOM 1554 C CA . PHE A 1 190 ? -18.545 -14.333 -7.183 1.00 64.56 190 PHE A CA 1
ATOM 1555 C C . PHE A 1 190 ? -19.152 -13.075 -7.814 1.00 64.56 190 PHE A C 1
ATOM 1557 O O . PHE A 1 190 ? -18.459 -12.062 -7.971 1.00 64.56 190 PHE A O 1
ATOM 1564 N N . PRO A 1 191 ? -20.417 -13.136 -8.269 1.00 64.56 191 PRO A N 1
ATOM 1565 C CA . PRO A 1 191 ? -21.087 -11.958 -8.793 1.00 64.56 191 PRO A CA 1
ATOM 1566 C C . PRO A 1 191 ? -21.138 -10.886 -7.704 1.00 64.56 191 PRO A C 1
ATOM 1568 O O . PRO A 1 191 ? -21.430 -11.173 -6.543 1.00 64.56 191 PRO A O 1
ATOM 1571 N N . ASN A 1 192 ? -20.851 -9.639 -8.083 1.00 58.28 192 ASN A N 1
ATOM 1572 C CA . ASN A 1 192 ? -21.041 -8.519 -7.169 1.00 58.28 192 ASN A CA 1
ATOM 1573 C C . ASN A 1 192 ? -22.513 -8.513 -6.715 1.00 58.28 192 ASN A C 1
ATOM 1575 O O . ASN A 1 192 ? -23.396 -8.556 -7.579 1.00 58.28 192 ASN A O 1
ATOM 1579 N N . PRO A 1 193 ? -22.798 -8.442 -5.404 1.00 61.09 193 PRO A N 1
ATOM 1580 C CA . PRO A 1 193 ? -24.171 -8.328 -4.934 1.00 61.09 193 PRO A CA 1
ATOM 1581 C C . PRO A 1 193 ? -24.809 -7.053 -5.498 1.00 61.09 193 PRO A C 1
ATOM 1583 O O . PRO A 1 193 ? -24.113 -6.067 -5.771 1.00 61.09 193 PRO A O 1
ATOM 1586 N N . LYS A 1 194 ? -26.138 -7.065 -5.680 1.00 63.88 194 LYS A N 1
ATOM 1587 C CA . LYS A 1 194 ? -26.886 -5.852 -6.039 1.00 63.88 194 LYS A CA 1
ATOM 1588 C C . LYS A 1 194 ? -26.639 -4.817 -4.942 1.00 63.88 194 LYS A C 1
ATOM 1590 O O . LYS A 1 194 ? -27.065 -5.010 -3.813 1.00 63.88 194 LYS A O 1
ATOM 1595 N N . ARG A 1 195 ? -25.939 -3.733 -5.280 1.00 58.41 195 ARG A N 1
ATOM 1596 C CA . ARG A 1 195 ? -25.569 -2.653 -4.346 1.00 58.41 195 ARG A CA 1
ATOM 1597 C C . ARG A 1 195 ? -26.692 -1.623 -4.168 1.00 58.41 195 ARG A C 1
ATOM 1599 O O . ARG A 1 195 ? -26.410 -0.436 -4.058 1.00 58.41 195 ARG A O 1
ATOM 1606 N N . ALA A 1 196 ? -27.941 -2.075 -4.250 1.00 55.62 196 ALA A N 1
ATOM 1607 C CA . ALA A 1 196 ? -29.110 -1.248 -3.993 1.00 55.62 196 ALA A CA 1
ATOM 1608 C C . ALA A 1 196 ? -29.462 -1.416 -2.512 1.00 55.62 196 ALA A C 1
ATOM 1610 O O . ALA A 1 196 ? -29.978 -2.464 -2.128 1.00 55.62 196 ALA A O 1
ATOM 1611 N N . GLU A 1 197 ? -29.100 -0.416 -1.713 1.00 47.16 197 GLU A N 1
ATOM 1612 C CA . GLU A 1 197 ? -29.697 -0.145 -0.401 1.00 47.16 197 GLU A CA 1
ATOM 1613 C C . GLU A 1 197 ? -30.714 0.984 -0.575 1.00 47.16 197 GLU A C 1
ATOM 1615 O O . GLU A 1 197 ? -30.370 1.968 -1.275 1.00 47.16 197 GLU A O 1
#

Radius of gyration: 18.16 Å; chains: 1; bounding box: 48×51×43 Å

Sequence (197 aa):
MKNQHIPYSSAINDMIFDIKKKGVVSFPKKGLAENATDFFNQIIKWQFQHKATIQAIHKALLEYVKRPDAVFAIRLYADAPGKQYFLLRRGFLSEYQDGLKTFFCDNTFAMPFTALKLYDKCYTASDLVEHLNQKNVVCGFKIDKEERKLAYYKCNNYSHINLNDSGWYLAHILPVGYNFAGKQRLTKVFPNPKRAE